Protein AF-A0A379X2M7-F1 (afdb_monomer_lite)

InterPro domains:
  IPR001062 Transcription antitermination protein, NusG [MF_00948] (6-181)
  IPR001062 Transcription antitermination protein, NusG [PR00338] (61-73)
  IPR001062 Transcription antitermination protein, NusG [PR00338] (139-154)
  IPR001062 Transcription antitermination protein, NusG [PR00338] (157-173)
  IPR001062 Transcription antitermination protein, NusG [TIGR00922] (9-180)
  IPR005824 KOW [PF00467] (130-159)
  IPR005824 KOW [SM00739] (127-154)
  IPR006645 NusG-like, N-terminal [PF02357] (7-112)
  IPR006645 NusG-like, N-terminal [SM00738] (6-115)
  IPR008991 Translation protein SH3-like domain superfamily [SSF50104] (125-180)
  IPR014722 Large ribosomal subunit protein uL2, domain 2 [G3DSA:2.30.30.30] (123-180)
  IPR015869 Transcription antitermination protein, NusG, bacteria, conserved site [PS01014] (164-173)
  IPR036735 NusG, N-terminal domain superfamily [G3DSA:3.30.70.940] (1-117)
  IPR036735 NusG, N-terminal domain superfamily [SSF82679] (6-116)
  IPR043425 NusG-like [PTHR30265] (5-180)
  IPR047050 NusG, N-terminal [cd09891] (8-115)

Sequence (233 aa):
MSEAPKKRWYVVQAFSGFEGRVATSLREHIKLHNMEELFGEVMVPTEEVVEIRGGQRRKSERKFFPGYVLVQMVMNDASWHLVRSVPRVMGFIGGTSDRPAPISDKEVDAIMNRLQQVGDKPRPKTLFEPGEMVRVNDGPFADFNGVVEEVDYEKSRLKVSVSIFGRATPVELDFSQVEKSVRLRSKKQRSNRCIGREIDIQFRAFVFMGPYAHKAIFITGSFFEAILPNSRN

Secondary structure (DSSP, 8-state):
-PPPP--EEEEEEE-TT-HHHHHHHHHHHHHHTT-TTTEEEEE--EEEEEEEETTEEEEEEEESSTTEEEEEE---HHHHHHHHHSTTEEEE-SSBTTBPPPBPHHHHHHHHHHHHHHHTTT--S----TT-EEEE-SSTTTT-EEEEEEEETTTTEEEEEEEETTEEEEEEEETTTEEE-----------S--------SSSSSSSS--S----------------------

Organism: Salmonella enterica I (NCBI:txid59201)

Radius of gyration: 32.37 Å; chains: 1; bounding box: 54×90×74 Å

Foldseek 3Di:
DDPQFDWFKWKWFFAFPCQVVLLVQLVVLCVVVVVPSFWDDKDDLKDFDQDQDPNDGDGDIDHPDGGIIMTTGGDDPVSQVSSVVRPRIPHTDDDDRNDHDTDHPVVVVVSVVVSVVCVVDVPPPDDDDQQFKKAFCDDPRHRWIWGWHDADPPVQKTFTQTQDPNHTDTDIDGPVGIDGDDPPPDPPDPPDDPDDDDDDDPPPPPPDDDDDDDDDDDDDDDDDDDDDDDDDD

Structure (mmCIF, N/CA/C/O backbone):
data_AF-A0A379X2M7-F1
#
_entry.id   AF-A0A379X2M7-F1
#
loop_
_atom_site.group_PDB
_atom_site.id
_atom_site.type_symbol
_atom_site.label_atom_id
_atom_site.label_alt_id
_atom_site.label_comp_id
_atom_site.label_asym_id
_atom_site.label_entity_id
_atom_site.label_seq_id
_atom_site.pdbx_PDB_ins_code
_atom_site.Cartn_x
_atom_site.Cartn_y
_atom_site.Cartn_z
_atom_site.occupancy
_atom_site.B_iso_or_equiv
_atom_site.auth_seq_id
_atom_site.auth_comp_id
_atom_site.auth_asym_id
_atom_site.auth_atom_id
_atom_site.pdbx_PDB_model_num
ATOM 1 N N . MET A 1 1 ? 26.322 -19.612 -23.191 1.00 43.31 1 MET A N 1
ATOM 2 C CA . MET A 1 1 ? 25.435 -19.673 -22.011 1.00 43.31 1 MET A CA 1
ATOM 3 C C . MET A 1 1 ? 24.949 -18.260 -21.751 1.00 43.31 1 MET A C 1
ATOM 5 O O . MET A 1 1 ? 25.765 -17.418 -21.412 1.00 43.31 1 MET A O 1
ATOM 9 N N . SER A 1 2 ? 23.684 -17.964 -22.036 1.00 53.34 2 SER A N 1
ATOM 10 C CA . SER A 1 2 ? 23.079 -16.654 -21.774 1.00 53.34 2 SER A CA 1
ATOM 11 C C . SER A 1 2 ? 22.689 -16.571 -20.298 1.00 53.34 2 SER A C 1
ATOM 13 O O . SER A 1 2 ? 21.897 -17.392 -19.837 1.00 53.34 2 SER A O 1
ATOM 15 N N . GLU A 1 3 ? 23.262 -15.623 -19.552 1.00 66.88 3 GLU A N 1
ATOM 16 C CA . GLU A 1 3 ? 22.804 -15.299 -18.196 1.00 66.88 3 GLU A CA 1
ATOM 17 C C . GLU A 1 3 ? 21.313 -14.947 -18.236 1.00 66.88 3 GLU A C 1
ATOM 19 O O . GLU A 1 3 ? 20.892 -14.070 -18.992 1.00 66.88 3 GLU A O 1
ATOM 24 N N . ALA A 1 4 ? 20.507 -15.635 -17.427 1.00 69.81 4 ALA A N 1
ATOM 25 C CA . ALA A 1 4 ? 19.114 -15.258 -17.244 1.00 69.81 4 ALA A CA 1
ATOM 26 C C . ALA A 1 4 ? 19.067 -13.879 -16.556 1.00 69.81 4 ALA A C 1
ATOM 28 O O . ALA A 1 4 ? 19.708 -13.697 -15.513 1.00 69.81 4 ALA A O 1
ATOM 29 N N . PRO A 1 5 ? 18.336 -12.895 -17.103 1.00 77.25 5 PRO A N 1
ATOM 30 C CA . PRO A 1 5 ? 18.335 -11.551 -16.556 1.00 77.25 5 PRO A CA 1
ATOM 31 C C . PRO A 1 5 ? 17.689 -11.543 -15.165 1.00 77.25 5 PRO A C 1
ATOM 33 O O . PRO A 1 5 ? 16.541 -11.952 -14.974 1.00 77.25 5 PRO A O 1
ATOM 36 N N . LYS A 1 6 ? 18.445 -11.080 -14.164 1.00 84.44 6 LYS A N 1
ATOM 37 C CA . LYS A 1 6 ? 18.003 -11.066 -12.767 1.00 84.44 6 LYS A CA 1
ATOM 38 C C . LYS A 1 6 ? 16.933 -9.994 -12.553 1.00 84.44 6 LYS A C 1
ATOM 40 O O . LYS A 1 6 ? 17.246 -8.804 -12.486 1.00 84.44 6 LYS A O 1
ATOM 45 N N . LYS A 1 7 ? 15.684 -10.430 -12.390 1.00 89.56 7 LYS A N 1
ATOM 46 C CA . LYS A 1 7 ? 14.557 -9.573 -12.005 1.00 89.56 7 LYS A CA 1
ATOM 47 C C . LYS A 1 7 ? 14.723 -9.113 -10.556 1.00 89.56 7 LYS A C 1
ATOM 49 O O . LYS A 1 7 ? 15.171 -9.878 -9.702 1.00 89.56 7 LYS A O 1
ATOM 54 N N . ARG A 1 8 ? 14.395 -7.853 -10.284 1.00 89.88 8 ARG A N 1
ATOM 55 C CA . ARG A 1 8 ? 14.410 -7.259 -8.940 1.00 89.88 8 ARG A CA 1
ATOM 56 C C . ARG A 1 8 ? 13.110 -6.508 -8.701 1.00 89.88 8 ARG A C 1
ATOM 58 O O . ARG A 1 8 ? 12.440 -6.116 -9.657 1.00 89.88 8 ARG A O 1
ATOM 65 N N . TRP A 1 9 ? 12.763 -6.305 -7.438 1.00 90.50 9 TRP A N 1
ATOM 66 C CA . TRP A 1 9 ? 11.594 -5.518 -7.076 1.00 90.50 9 TRP A CA 1
ATOM 67 C C . TRP A 1 9 ? 11.902 -4.033 -7.100 1.00 90.50 9 TRP A C 1
ATOM 69 O O . TRP A 1 9 ? 12.941 -3.586 -6.618 1.00 90.50 9 TRP A O 1
ATOM 79 N N . TYR A 1 10 ? 10.963 -3.272 -7.638 1.00 89.25 10 TYR A N 1
ATOM 80 C CA . TYR A 1 10 ? 10.990 -1.824 -7.681 1.00 89.25 10 TYR A CA 1
ATOM 81 C C . TYR A 1 10 ? 9.656 -1.279 -7.199 1.00 89.25 10 TYR A C 1
ATOM 83 O O . TYR A 1 10 ? 8.600 -1.883 -7.398 1.00 89.25 10 TYR A O 1
ATOM 91 N N . VAL A 1 11 ? 9.714 -0.107 -6.578 1.00 88.38 11 VAL A N 1
ATOM 92 C CA . VAL A 1 11 ? 8.527 0.601 -6.113 1.00 88.38 11 VAL A CA 1
ATOM 93 C C . VAL A 1 11 ? 8.223 1.735 -7.071 1.00 88.38 11 VAL A C 1
ATOM 95 O O . VAL A 1 11 ? 9.058 2.603 -7.327 1.00 88.38 11 VAL A O 1
ATOM 98 N N . VAL A 1 12 ? 7.004 1.717 -7.589 1.00 89.75 12 VAL A N 1
ATOM 99 C CA . VAL A 1 12 ? 6.450 2.722 -8.484 1.00 89.75 12 VAL A CA 1
ATOM 100 C C . VAL A 1 12 ? 5.495 3.598 -7.688 1.00 89.75 12 VAL A C 1
ATOM 102 O O . VAL A 1 12 ? 4.574 3.105 -7.036 1.00 89.75 12 VAL A O 1
ATOM 105 N N . GLN A 1 13 ? 5.709 4.906 -7.758 1.00 87.62 13 GLN A N 1
ATOM 106 C CA . GLN A 1 13 ? 4.797 5.894 -7.215 1.00 87.62 13 GLN A CA 1
ATOM 107 C C . GLN A 1 13 ? 3.702 6.202 -8.235 1.00 87.62 13 GLN A C 1
ATOM 109 O O . GLN A 1 13 ? 3.975 6.574 -9.379 1.00 87.62 13 GLN A O 1
ATOM 114 N N . ALA A 1 14 ? 2.455 6.076 -7.805 1.00 90.50 14 ALA A N 1
ATOM 115 C CA . ALA A 1 14 ? 1.260 6.332 -8.591 1.00 90.50 14 ALA A CA 1
ATOM 116 C C . ALA A 1 14 ? 0.336 7.321 -7.871 1.00 90.50 14 ALA A C 1
ATOM 118 O O . ALA A 1 14 ? 0.459 7.566 -6.670 1.00 90.50 14 ALA A O 1
ATOM 119 N N . PHE A 1 15 ? -0.631 7.881 -8.595 1.00 89.50 15 PHE A N 1
ATOM 120 C CA . PHE A 1 15 ? -1.672 8.688 -7.960 1.00 89.50 15 PHE A CA 1
ATOM 121 C C . PHE A 1 15 ? -2.560 7.830 -7.048 1.00 89.50 15 PHE A C 1
ATOM 123 O O . PHE A 1 15 ? -3.082 6.787 -7.457 1.00 89.50 15 PHE A O 1
ATOM 130 N N . SER A 1 16 ? -2.775 8.316 -5.822 1.00 82.44 16 SER A N 1
ATOM 131 C CA . SER A 1 16 ? -3.679 7.695 -4.851 1.00 82.44 16 SER A CA 1
ATOM 132 C C . SER A 1 16 ? -5.075 7.504 -5.448 1.00 82.44 16 SER A C 1
ATOM 134 O O . SER A 1 16 ? -5.614 8.389 -6.113 1.00 82.44 16 SER A O 1
ATOM 136 N N . GLY A 1 17 ? -5.650 6.322 -5.228 1.00 82.00 17 GLY A N 1
ATOM 137 C CA . GLY A 1 17 ? -6.984 5.970 -5.738 1.00 82.00 17 GLY A CA 1
ATOM 138 C C . GLY A 1 17 ? -6.989 5.355 -7.140 1.00 82.00 17 GLY A C 1
ATOM 139 O O . GLY A 1 17 ? -7.989 4.762 -7.527 1.00 82.00 17 GLY A O 1
ATOM 140 N N . PHE A 1 18 ? -5.869 5.409 -7.866 1.00 87.12 18 PHE A N 1
ATOM 141 C CA . PHE A 1 18 ? -5.745 4.817 -9.200 1.00 87.12 18 PHE A CA 1
ATOM 142 C C . PHE A 1 18 ? -4.773 3.634 -9.270 1.00 87.12 18 PHE A C 1
ATOM 144 O O . PHE A 1 18 ? -4.577 3.105 -10.359 1.00 87.12 18 PHE A O 1
ATOM 151 N N . GLU A 1 19 ? -4.194 3.183 -8.152 1.00 86.50 19 GLU A N 1
ATOM 152 C CA . GLU A 1 19 ? -3.190 2.101 -8.128 1.00 86.50 19 GLU A CA 1
ATOM 153 C C . GLU A 1 19 ? -3.656 0.830 -8.856 1.00 86.50 19 GLU A C 1
ATOM 155 O O . GLU A 1 19 ? -2.930 0.307 -9.697 1.00 86.50 19 GLU A O 1
ATOM 160 N N . GLY A 1 20 ? -4.888 0.367 -8.606 1.00 86.38 20 GLY A N 1
ATOM 161 C CA . GLY A 1 20 ? -5.433 -0.821 -9.276 1.00 86.38 20 GLY A CA 1
ATOM 162 C C . GLY A 1 20 ? -5.555 -0.645 -10.794 1.00 86.38 20 GLY A C 1
ATOM 163 O O . GLY A 1 20 ? -5.243 -1.552 -11.571 1.00 86.38 20 GLY A O 1
ATOM 164 N N . ARG A 1 21 ? -5.926 0.563 -11.241 1.00 89.56 21 ARG A N 1
ATOM 165 C CA . ARG A 1 21 ? -5.967 0.898 -12.670 1.00 89.56 21 ARG A CA 1
ATOM 166 C C . ARG A 1 21 ? -4.562 0.986 -13.260 1.00 89.56 21 ARG A C 1
ATOM 168 O O . ARG A 1 21 ? -4.360 0.498 -14.361 1.00 89.56 21 ARG A O 1
ATOM 175 N N . VAL A 1 22 ? -3.602 1.553 -12.531 1.00 91.88 22 VAL A N 1
ATOM 176 C CA . VAL A 1 22 ? -2.191 1.616 -12.942 1.00 91.88 22 VAL A CA 1
ATOM 177 C C . VAL A 1 22 ? -1.607 0.214 -13.090 1.00 91.88 22 VAL A C 1
ATOM 179 O O . VAL A 1 22 ? -0.981 -0.058 -14.105 1.00 91.88 22 VAL A O 1
ATOM 182 N N . ALA A 1 23 ? -1.865 -0.700 -12.152 1.00 90.56 23 ALA A N 1
ATOM 183 C CA . ALA A 1 23 ? -1.412 -2.086 -12.258 1.00 90.56 23 ALA A CA 1
ATOM 184 C C . ALA A 1 23 ? -2.006 -2.802 -13.481 1.00 90.56 23 ALA A C 1
ATOM 186 O O . ALA A 1 23 ? -1.305 -3.540 -14.169 1.00 90.56 23 ALA A O 1
ATOM 187 N N . THR A 1 24 ? -3.283 -2.557 -13.780 1.00 91.81 24 THR A N 1
ATOM 188 C CA . THR A 1 24 ? -3.948 -3.120 -14.965 1.00 91.81 24 THR A CA 1
ATOM 189 C C . THR A 1 24 ? -3.355 -2.550 -16.253 1.00 91.81 24 THR A C 1
ATOM 191 O O . THR A 1 24 ? -2.910 -3.314 -17.105 1.00 91.81 24 THR A O 1
ATOM 194 N N . SER A 1 25 ? -3.249 -1.222 -16.357 1.00 92.75 25 SER A N 1
ATOM 195 C CA . SER A 1 25 ? -2.645 -0.554 -17.514 1.00 92.75 25 SER A CA 1
ATOM 196 C C . SER A 1 25 ? -1.181 -0.946 -17.706 1.00 92.75 25 SER A C 1
ATOM 198 O O . SER A 1 25 ? -0.745 -1.140 -18.833 1.00 92.75 25 SER A O 1
ATOM 200 N N . LEU A 1 26 ? -0.418 -1.135 -16.629 1.00 92.06 26 LEU A N 1
ATOM 201 C CA . LEU A 1 26 ? 0.962 -1.599 -16.728 1.00 92.06 26 LEU A CA 1
ATOM 202 C C . LEU A 1 26 ? 1.030 -2.993 -17.368 1.00 92.06 26 LEU A C 1
ATOM 204 O O . LEU A 1 26 ? 1.816 -3.197 -18.288 1.00 92.06 26 LEU A O 1
ATOM 208 N N . ARG A 1 27 ? 0.166 -3.929 -16.954 1.00 91.44 27 ARG A N 1
AT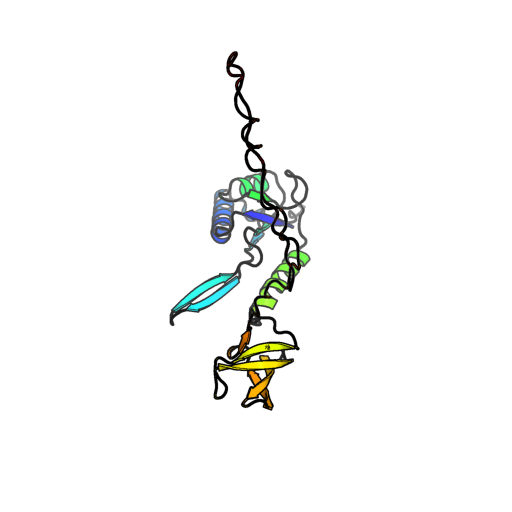OM 209 C CA . ARG A 1 27 ? 0.087 -5.269 -17.567 1.00 91.44 27 ARG A CA 1
ATOM 210 C C . ARG A 1 27 ? -0.320 -5.214 -19.040 1.00 91.44 27 ARG A C 1
ATOM 212 O O . ARG A 1 27 ? 0.222 -5.966 -19.841 1.00 91.44 27 ARG A O 1
ATOM 219 N N . GLU A 1 28 ? -1.249 -4.333 -19.404 1.00 92.56 28 GLU A N 1
ATOM 220 C CA . GLU A 1 28 ? -1.647 -4.120 -20.802 1.00 92.56 28 GLU A CA 1
ATOM 221 C C . GLU A 1 28 ? -0.480 -3.594 -21.645 1.00 92.56 28 GLU A C 1
ATOM 223 O O . GLU A 1 28 ? -0.191 -4.144 -22.704 1.00 92.56 28 GLU A O 1
ATOM 228 N N . HIS A 1 29 ? 0.247 -2.588 -21.157 1.00 90.69 29 HIS A N 1
ATOM 229 C CA . HIS A 1 29 ? 1.417 -2.045 -21.849 1.00 90.69 29 HIS A CA 1
ATOM 230 C C . HIS A 1 29 ? 2.536 -3.087 -22.002 1.00 90.69 29 HIS A C 1
ATOM 232 O O . HIS A 1 29 ? 3.126 -3.196 -23.074 1.00 90.69 29 HIS A O 1
ATOM 238 N N . ILE A 1 30 ? 2.803 -3.901 -20.977 1.00 91.00 30 ILE A N 1
ATOM 239 C CA . ILE A 1 30 ? 3.798 -4.985 -21.058 1.00 91.00 30 ILE A CA 1
ATOM 240 C C . ILE A 1 30 ? 3.446 -5.968 -22.186 1.00 91.00 30 ILE A C 1
ATOM 242 O O . ILE A 1 30 ? 4.327 -6.340 -22.965 1.00 91.00 30 ILE A O 1
ATOM 246 N N . LYS A 1 31 ? 2.160 -6.324 -22.310 1.00 91.00 31 LYS A N 1
ATOM 247 C CA . LYS A 1 31 ? 1.642 -7.189 -23.380 1.00 91.00 31 LYS A CA 1
ATOM 248 C C . LYS A 1 31 ? 1.775 -6.551 -24.757 1.00 91.00 31 LYS A C 1
ATOM 250 O O . LYS A 1 31 ? 2.261 -7.189 -25.679 1.00 91.00 31 LYS A O 1
ATOM 255 N N . LEU A 1 32 ? 1.388 -5.283 -24.896 1.00 91.38 32 LEU A N 1
ATOM 256 C CA . LEU A 1 32 ? 1.451 -4.563 -26.173 1.00 91.38 32 LEU A CA 1
ATOM 257 C C . LEU A 1 32 ? 2.879 -4.452 -26.720 1.00 91.38 32 LEU A C 1
ATOM 259 O O . LEU A 1 32 ? 3.082 -4.506 -27.930 1.00 91.38 32 LEU A O 1
ATOM 263 N N . HIS A 1 33 ? 3.865 -4.309 -25.835 1.00 87.69 33 HIS A N 1
ATOM 264 C CA . HIS A 1 33 ? 5.271 -4.196 -26.210 1.00 87.69 33 HIS A CA 1
ATOM 265 C C . HIS A 1 33 ? 6.008 -5.547 -26.268 1.00 87.69 33 HIS A C 1
ATOM 267 O O . HIS A 1 33 ? 7.210 -5.553 -26.528 1.00 87.69 33 HIS A O 1
ATOM 273 N N . ASN A 1 34 ? 5.320 -6.678 -26.040 1.00 89.75 34 ASN A N 1
ATOM 274 C CA . ASN A 1 34 ? 5.904 -8.025 -25.969 1.00 89.75 34 ASN A CA 1
ATOM 275 C C . ASN A 1 34 ? 7.115 -8.119 -25.014 1.00 89.75 34 ASN A C 1
ATOM 277 O O . ASN A 1 34 ? 8.069 -8.849 -25.270 1.00 89.75 34 ASN A O 1
ATOM 281 N N . MET A 1 35 ? 7.097 -7.368 -23.906 1.00 85.81 35 MET A N 1
ATOM 282 C CA . MET A 1 35 ? 8.202 -7.307 -22.932 1.00 85.81 35 MET A CA 1
ATOM 283 C C . MET A 1 35 ? 7.971 -8.203 -21.707 1.00 85.81 35 MET A C 1
ATOM 285 O O . MET A 1 35 ? 8.546 -7.965 -20.645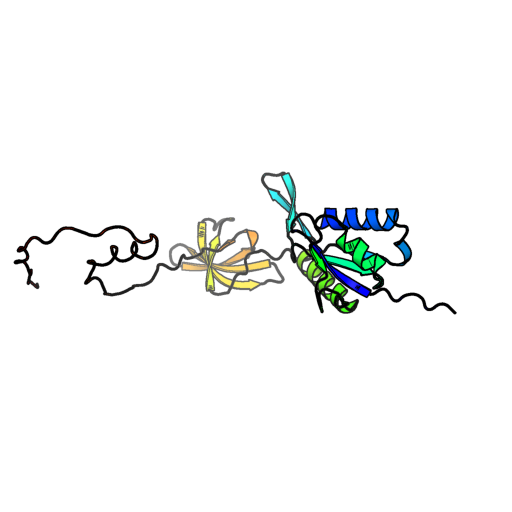 1.00 85.81 35 MET A O 1
ATOM 289 N N . GLU A 1 36 ? 7.139 -9.237 -21.823 1.00 85.12 36 GLU A N 1
ATOM 290 C CA . GLU A 1 36 ? 6.773 -10.119 -20.704 1.00 85.12 36 GLU A CA 1
ATOM 291 C C . GLU A 1 36 ? 7.982 -10.813 -20.061 1.00 85.12 36 GLU A C 1
ATOM 293 O O . GLU A 1 36 ? 7.987 -11.065 -18.861 1.00 85.12 36 GLU A O 1
ATOM 298 N N . GLU A 1 37 ? 9.055 -11.055 -20.814 1.00 87.12 37 GLU A N 1
ATOM 299 C CA . GLU A 1 37 ? 10.275 -11.660 -20.274 1.00 87.12 37 GLU A CA 1
ATOM 300 C C . GLU A 1 37 ? 11.018 -10.733 -19.296 1.00 87.12 37 GLU A C 1
ATOM 302 O O . GLU A 1 37 ? 11.651 -11.208 -18.349 1.00 87.12 37 GLU A O 1
ATOM 307 N N . LEU A 1 38 ? 10.910 -9.412 -19.484 1.00 88.62 38 LEU A N 1
ATOM 308 C CA . LEU A 1 38 ? 11.583 -8.395 -18.668 1.00 88.62 38 LEU A CA 1
ATOM 309 C C . LEU A 1 38 ? 10.810 -8.049 -17.397 1.00 88.62 38 LEU A C 1
ATOM 311 O O . LEU A 1 38 ? 11.407 -7.585 -16.425 1.00 88.62 38 LEU A O 1
ATOM 315 N N . PHE A 1 39 ? 9.501 -8.276 -17.395 1.00 90.62 39 PHE A N 1
ATOM 316 C CA . PHE A 1 39 ? 8.636 -8.036 -16.250 1.00 90.62 39 PHE A CA 1
ATOM 317 C C . PHE A 1 39 ? 8.296 -9.356 -15.554 1.00 90.62 39 PHE A C 1
ATOM 319 O O . PHE A 1 39 ? 8.331 -10.436 -16.133 1.00 90.62 39 PHE A O 1
ATOM 326 N N . GLY A 1 40 ? 8.076 -9.298 -14.253 1.00 87.81 40 GLY A N 1
ATOM 327 C CA . GLY A 1 40 ? 7.579 -10.408 -13.456 1.00 87.81 40 GLY A CA 1
ATOM 328 C C . GLY A 1 40 ? 6.208 -10.045 -12.920 1.00 87.81 40 GLY A C 1
ATOM 329 O O . GLY A 1 40 ? 5.303 -9.662 -13.662 1.00 87.81 40 GLY A O 1
ATOM 330 N N . GLU A 1 41 ? 6.073 -10.130 -11.607 1.00 87.88 41 GLU A N 1
ATOM 331 C CA . GLU A 1 41 ? 4.823 -9.840 -10.926 1.00 87.88 41 GLU A CA 1
ATOM 332 C C . GLU A 1 41 ? 4.614 -8.339 -10.667 1.00 87.88 41 GLU A C 1
ATOM 334 O O . GLU A 1 41 ? 5.541 -7.581 -10.375 1.00 87.88 41 GLU A O 1
ATOM 339 N N . VAL A 1 42 ? 3.352 -7.911 -10.765 1.00 89.50 42 VAL A N 1
ATOM 340 C CA . VAL A 1 42 ? 2.895 -6.558 -10.417 1.00 89.50 42 VAL A CA 1
ATOM 341 C C . VAL A 1 42 ? 1.894 -6.691 -9.281 1.00 89.50 42 VAL A C 1
ATOM 343 O O . VAL A 1 42 ? 0.832 -7.293 -9.471 1.00 89.50 42 VAL A O 1
ATOM 346 N N . MET A 1 43 ? 2.217 -6.110 -8.130 1.00 83.56 43 MET A N 1
ATOM 347 C CA . MET A 1 43 ? 1.438 -6.206 -6.899 1.00 83.56 43 MET A CA 1
ATOM 348 C C . MET A 1 43 ? 1.005 -4.825 -6.403 1.00 83.56 43 MET A C 1
ATOM 350 O O . MET A 1 43 ? 1.749 -3.846 -6.488 1.00 83.56 43 MET A O 1
ATOM 354 N N . VAL A 1 44 ? -0.210 -4.753 -5.856 1.00 84.69 44 VAL A N 1
ATOM 355 C CA . VAL A 1 44 ? -0.774 -3.535 -5.263 1.00 84.69 44 VAL A CA 1
ATOM 356 C C . VAL A 1 44 ? -1.079 -3.807 -3.784 1.00 84.69 44 VAL A C 1
ATOM 358 O O . VAL A 1 44 ? -1.850 -4.723 -3.497 1.00 84.69 44 VAL A O 1
ATOM 361 N N . PRO A 1 45 ? -0.506 -3.040 -2.839 1.00 76.00 45 PRO A N 1
ATOM 362 C CA . PRO A 1 45 ? -0.704 -3.222 -1.404 1.00 76.00 45 PRO A CA 1
ATOM 363 C C . PRO A 1 45 ? -2.016 -2.561 -0.935 1.00 76.00 45 PRO A C 1
ATOM 365 O O . PRO A 1 45 ? -2.011 -1.595 -0.168 1.00 76.00 45 PRO A O 1
ATOM 368 N N . THR A 1 46 ? -3.154 -3.054 -1.426 1.00 70.88 46 THR A N 1
ATOM 369 C CA . THR A 1 46 ? -4.506 -2.594 -1.052 1.00 70.88 46 THR A CA 1
ATOM 370 C C . THR A 1 46 ? -5.220 -3.625 -0.183 1.00 70.88 46 THR A C 1
ATOM 372 O O . THR A 1 46 ? -5.206 -4.809 -0.504 1.00 70.88 46 THR A O 1
ATOM 375 N N . GLU A 1 47 ? -5.880 -3.176 0.888 1.00 66.25 47 GLU A N 1
ATOM 376 C CA . GLU A 1 47 ? -6.742 -4.012 1.733 1.00 66.25 47 GLU A CA 1
ATOM 377 C C . GLU A 1 47 ? -8.218 -3.758 1.385 1.00 66.25 47 GLU A C 1
ATOM 379 O O . GLU A 1 47 ? -8.699 -2.622 1.473 1.00 66.25 47 GLU A O 1
ATOM 384 N N . GLU A 1 48 ? -8.945 -4.810 1.000 1.00 58.31 48 GLU A N 1
ATOM 385 C CA . GLU A 1 48 ? -10.403 -4.777 0.847 1.00 58.31 48 GLU A CA 1
ATOM 386 C C . GLU A 1 48 ? -11.068 -4.981 2.221 1.00 58.31 48 GLU A C 1
ATOM 388 O O . GLU A 1 48 ? -11.121 -6.099 2.727 1.00 58.31 48 GLU A O 1
ATOM 393 N N . VAL A 1 49 ? -11.620 -3.925 2.827 1.00 60.72 49 VAL A N 1
ATOM 394 C CA . VAL A 1 49 ? -12.461 -4.027 4.032 1.00 60.72 49 VAL A CA 1
ATOM 395 C C . VAL A 1 49 ? -13.943 -3.996 3.667 1.00 60.72 49 VAL A C 1
ATOM 397 O O . VAL A 1 49 ? -14.439 -3.091 3.009 1.00 60.72 49 VAL A O 1
ATOM 400 N N . VAL A 1 50 ? -14.717 -4.981 4.113 1.00 58.41 50 VAL A N 1
ATOM 401 C CA . VAL A 1 50 ? -16.173 -4.961 3.912 1.00 58.41 50 VAL A CA 1
ATOM 402 C C . VAL A 1 50 ? -16.806 -4.123 5.023 1.00 58.41 50 VAL A C 1
ATOM 404 O O . VAL A 1 50 ? -16.972 -4.585 6.147 1.00 58.41 50 VAL A O 1
ATOM 407 N N . GLU A 1 51 ? -17.168 -2.878 4.719 1.00 55.91 51 GLU A N 1
ATOM 408 C CA . GLU A 1 51 ? -17.968 -2.048 5.617 1.00 55.91 51 GLU A CA 1
ATOM 409 C C . GLU A 1 51 ? -19.451 -2.396 5.449 1.00 55.91 51 GLU A C 1
ATOM 411 O O . GLU A 1 51 ? -20.034 -2.234 4.376 1.00 55.91 51 GLU A O 1
ATOM 416 N N . ILE A 1 52 ? -20.095 -2.848 6.523 1.00 61.31 52 ILE A N 1
ATOM 417 C CA . ILE A 1 52 ? -21.554 -2.973 6.574 1.00 61.31 52 ILE A CA 1
ATOM 418 C C . ILE A 1 52 ? -22.097 -1.625 7.050 1.00 61.31 52 ILE A C 1
ATOM 420 O O . ILE A 1 52 ? -22.007 -1.296 8.230 1.00 61.31 52 ILE A O 1
ATOM 424 N N . ARG A 1 53 ? -22.651 -0.823 6.136 1.00 57.03 53 ARG A N 1
ATOM 425 C CA . ARG A 1 53 ? -23.381 0.408 6.481 1.00 57.03 53 ARG A CA 1
ATOM 426 C C . ARG A 1 53 ? -24.825 0.274 6.018 1.00 57.03 53 ARG A C 1
ATOM 428 O O . ARG A 1 53 ? -25.075 0.053 4.838 1.00 57.03 53 ARG A O 1
ATOM 435 N N . GLY A 1 54 ? -25.771 0.390 6.951 1.00 61.91 54 GLY A N 1
ATOM 436 C CA . GLY A 1 54 ? -27.208 0.349 6.646 1.00 61.91 54 GLY A CA 1
ATOM 437 C C . GLY A 1 54 ? -27.701 -0.988 6.075 1.00 61.91 54 GLY A C 1
ATOM 438 O O . GLY A 1 54 ? -28.602 -0.997 5.246 1.00 61.91 54 GLY A O 1
ATOM 439 N N . GLY A 1 55 ? -27.077 -2.110 6.451 1.00 70.50 55 GLY A N 1
ATOM 440 C CA . GLY A 1 55 ? -27.440 -3.447 5.958 1.00 70.50 55 GLY A CA 1
ATOM 441 C C . GLY A 1 55 ? -26.878 -3.808 4.576 1.00 70.50 55 GLY A C 1
ATOM 442 O O . GLY A 1 55 ? -26.957 -4.968 4.179 1.00 70.50 55 GLY A O 1
ATOM 443 N N . GLN A 1 56 ? -26.244 -2.870 3.863 1.00 63.22 56 GLN A N 1
ATOM 444 C CA . GLN A 1 56 ? -25.531 -3.157 2.619 1.00 63.22 56 GLN A CA 1
ATOM 445 C C . GLN A 1 56 ? -24.034 -3.349 2.883 1.00 63.22 56 GLN A C 1
ATOM 447 O O . GLN A 1 56 ? -23.374 -2.521 3.517 1.00 63.22 56 GLN A O 1
ATOM 452 N N . ARG A 1 57 ? -23.493 -4.466 2.383 1.00 62.78 57 ARG A N 1
ATOM 453 C CA . ARG A 1 57 ? -22.055 -4.760 2.379 1.00 62.78 57 ARG A CA 1
ATOM 454 C C . ARG A 1 57 ? -21.394 -3.889 1.314 1.00 62.78 57 ARG A C 1
ATOM 456 O O . ARG A 1 57 ? -21.480 -4.196 0.128 1.00 62.78 57 ARG A O 1
ATOM 463 N N . ARG A 1 58 ? -20.741 -2.803 1.721 1.00 62.97 58 ARG A N 1
ATOM 464 C CA . ARG A 1 58 ? -19.923 -1.978 0.833 1.00 62.97 58 ARG A CA 1
ATOM 465 C C . ARG A 1 58 ? -18.467 -2.383 1.009 1.00 62.97 58 ARG A C 1
ATOM 467 O O . ARG A 1 58 ? -17.909 -2.246 2.091 1.00 62.97 58 ARG A O 1
ATOM 474 N N . LYS A 1 59 ? -17.839 -2.866 -0.062 1.00 60.00 59 LYS A N 1
ATOM 475 C CA . LYS A 1 59 ? -16.381 -3.000 -0.107 1.00 60.00 59 LYS A CA 1
ATOM 476 C C . LYS A 1 59 ? -15.783 -1.591 -0.023 1.00 60.00 59 LYS A C 1
ATOM 478 O O . LYS A 1 59 ? -15.984 -0.774 -0.917 1.00 60.00 59 LYS A O 1
ATOM 483 N N . SER A 1 60 ? -15.164 -1.280 1.100 1.00 60.69 60 SER A N 1
ATOM 484 C CA . SER A 1 60 ? -14.392 -0.074 1.368 1.00 60.69 60 SER A CA 1
ATOM 485 C C . SER A 1 60 ? -12.926 -0.495 1.310 1.00 60.69 60 SER A C 1
ATOM 487 O O . SER A 1 60 ? -12.551 -1.497 1.893 1.00 60.69 60 SER A O 1
ATOM 489 N N . GLU A 1 61 ? -12.074 0.190 0.567 1.00 63.50 61 GLU A N 1
ATOM 490 C CA . GLU A 1 61 ? -10.651 -0.164 0.532 1.00 63.50 61 GLU A CA 1
ATOM 491 C C . GLU A 1 61 ? -9.908 0.728 1.525 1.00 63.50 61 GLU A C 1
ATOM 493 O O . GLU A 1 61 ? -9.918 1.956 1.380 1.00 63.50 61 GLU A O 1
ATOM 498 N N . ARG A 1 62 ? -9.258 0.148 2.543 1.00 63.00 62 ARG A N 1
ATOM 499 C CA . ARG A 1 62 ? -8.387 0.918 3.440 1.00 63.00 62 ARG A CA 1
ATOM 500 C C . ARG A 1 62 ? -6.947 0.746 2.983 1.00 63.00 62 ARG A C 1
ATOM 502 O O . ARG A 1 62 ? -6.391 -0.340 2.983 1.00 63.00 62 ARG A O 1
ATOM 509 N N . LYS A 1 63 ? -6.323 1.846 2.577 1.00 66.69 63 LYS A N 1
ATOM 510 C CA . LYS A 1 63 ? -4.972 1.821 2.011 1.00 66.69 63 LYS A CA 1
ATOM 511 C C . LYS A 1 63 ? -3.943 2.028 3.113 1.00 66.69 63 LYS A C 1
ATOM 513 O O . LYS A 1 63 ? -3.960 3.064 3.773 1.00 66.69 63 LYS A O 1
ATOM 518 N N . PHE A 1 64 ? -3.053 1.057 3.297 1.00 61.44 64 PHE A N 1
ATOM 519 C CA . PHE A 1 64 ? -1.901 1.176 4.198 1.00 61.44 64 PHE A CA 1
ATOM 520 C C . PHE A 1 64 ? -0.824 2.108 3.629 1.00 61.44 64 PHE A C 1
ATOM 522 O O . PHE A 1 64 ? -0.202 2.855 4.379 1.00 61.44 64 PHE A O 1
ATOM 529 N N . PHE A 1 65 ? -0.665 2.108 2.301 1.00 68.94 65 PHE A N 1
ATOM 530 C CA . PHE A 1 65 ? 0.276 2.956 1.570 1.00 68.94 65 PHE A CA 1
ATOM 531 C C . PHE A 1 65 ? -0.372 3.464 0.272 1.00 68.94 65 PHE A C 1
ATOM 533 O O . PHE A 1 65 ? -0.222 2.834 -0.776 1.00 68.94 65 PHE A O 1
ATOM 540 N N . PRO A 1 66 ? -1.134 4.573 0.312 1.00 78.75 66 PRO A N 1
ATOM 541 C CA . PRO A 1 66 ? -1.726 5.129 -0.898 1.00 78.75 66 PRO A CA 1
ATOM 542 C C . PRO A 1 66 ? -0.629 5.600 -1.862 1.00 78.75 66 PRO A C 1
ATOM 544 O O . PRO A 1 66 ? 0.307 6.288 -1.462 1.00 78.75 66 PRO A O 1
ATOM 547 N N . GLY A 1 67 ? -0.771 5.260 -3.138 1.00 82.44 67 GLY A N 1
ATOM 548 C CA . GLY A 1 67 ? 0.105 5.697 -4.219 1.00 82.44 67 GLY A CA 1
ATOM 549 C C . GLY A 1 67 ? 1.359 4.853 -4.443 1.00 82.44 67 GLY A C 1
ATOM 550 O O . GLY A 1 67 ? 2.283 5.344 -5.083 1.00 82.44 67 GLY A O 1
ATOM 551 N N . TYR A 1 68 ? 1.413 3.608 -3.962 1.00 87.44 68 TYR A N 1
ATOM 552 C CA . TYR A 1 68 ? 2.550 2.710 -4.190 1.00 87.44 68 TYR A CA 1
ATOM 553 C C . TYR A 1 68 ? 2.127 1.440 -4.931 1.00 87.44 68 TYR A C 1
ATOM 555 O O . TYR A 1 68 ? 1.127 0.814 -4.592 1.00 87.44 68 TYR A O 1
ATOM 563 N N . VAL A 1 69 ? 2.910 1.051 -5.934 1.00 88.75 69 VAL A N 1
ATOM 564 C CA . VAL A 1 69 ? 2.753 -0.194 -6.696 1.00 88.75 69 VAL A CA 1
ATOM 565 C C . VAL A 1 69 ? 4.103 -0.900 -6.723 1.00 88.75 69 VAL A C 1
ATOM 567 O O . VAL A 1 69 ? 5.123 -0.272 -7.006 1.00 88.75 69 VAL A O 1
ATOM 570 N N . LEU A 1 70 ? 4.124 -2.194 -6.419 1.00 89.00 70 LEU A N 1
ATOM 571 C CA . LEU A 1 70 ? 5.338 -3.001 -6.466 1.00 89.00 70 LEU A CA 1
ATOM 572 C C . LEU A 1 70 ? 5.407 -3.720 -7.808 1.00 89.00 70 LEU A C 1
ATOM 574 O O . LEU A 1 70 ? 4.433 -4.328 -8.251 1.00 89.00 70 LEU A O 1
ATOM 578 N N . VAL A 1 71 ? 6.562 -3.638 -8.460 1.00 90.75 71 VAL A N 1
ATOM 579 C CA . VAL A 1 71 ? 6.793 -4.227 -9.779 1.00 90.75 71 VAL A CA 1
ATOM 580 C C . VAL A 1 71 ? 8.105 -4.985 -9.757 1.00 90.75 71 VAL A C 1
ATOM 582 O O . VAL A 1 71 ? 9.156 -4.417 -9.462 1.00 90.75 71 VAL A O 1
ATOM 585 N N . GLN A 1 72 ? 8.054 -6.261 -10.108 1.00 91.12 72 GLN A N 1
ATOM 586 C CA . GLN A 1 72 ? 9.237 -7.063 -10.352 1.00 91.12 72 GLN A CA 1
ATOM 587 C C . GLN A 1 72 ? 9.655 -6.889 -11.813 1.00 91.12 72 GLN A C 1
ATOM 589 O O . GLN A 1 72 ? 8.869 -7.153 -12.721 1.00 91.12 72 GLN A O 1
ATOM 594 N N . MET A 1 73 ? 10.878 -6.430 -12.072 1.00 90.88 73 MET A N 1
ATOM 595 C CA . MET A 1 73 ? 11.369 -6.260 -13.443 1.00 90.88 73 MET A CA 1
ATOM 596 C C . MET A 1 73 ? 12.895 -6.286 -13.539 1.00 90.88 73 MET A C 1
ATOM 598 O O . MET A 1 73 ? 13.611 -6.192 -12.541 1.00 90.88 73 MET A O 1
ATOM 602 N N . VAL A 1 74 ? 13.394 -6.408 -14.764 1.00 90.62 74 VAL A N 1
ATOM 603 C CA . VAL A 1 74 ? 14.798 -6.192 -15.120 1.00 90.62 74 VAL A CA 1
ATOM 604 C C . VAL A 1 74 ? 15.006 -4.708 -15.422 1.00 90.62 74 VAL A C 1
ATOM 606 O O . VAL A 1 74 ? 14.229 -4.103 -16.165 1.00 90.62 74 VAL A O 1
ATOM 609 N N . MET A 1 75 ? 16.059 -4.119 -14.857 1.00 86.19 75 MET A N 1
ATOM 610 C CA . MET A 1 75 ? 16.401 -2.714 -15.076 1.00 86.19 75 MET A CA 1
ATOM 611 C C . MET A 1 75 ? 17.070 -2.524 -16.440 1.00 86.19 75 MET A C 1
ATOM 613 O O . MET A 1 75 ? 18.276 -2.719 -16.564 1.00 86.19 75 MET A O 1
ATOM 617 N N . ASN A 1 76 ? 16.279 -2.109 -17.429 1.00 88.25 76 ASN A N 1
ATOM 618 C CA . ASN A 1 76 ? 16.713 -1.718 -18.768 1.00 88.25 76 ASN A CA 1
ATOM 619 C C . ASN A 1 76 ? 16.122 -0.339 -19.098 1.00 88.25 76 ASN A C 1
ATOM 621 O O . ASN A 1 76 ? 15.074 0.032 -18.567 1.00 88.25 76 ASN A O 1
ATOM 625 N N . ASP A 1 77 ? 16.722 0.395 -20.036 1.00 87.12 77 ASP A N 1
ATOM 626 C CA . ASP A 1 77 ? 16.186 1.702 -20.444 1.00 87.12 77 ASP A CA 1
ATOM 627 C C . ASP A 1 77 ? 14.771 1.575 -21.025 1.00 87.12 77 ASP A C 1
ATOM 629 O O . ASP A 1 77 ? 13.896 2.382 -20.719 1.00 87.12 77 ASP A O 1
ATOM 633 N N . ALA A 1 78 ? 14.507 0.522 -21.804 1.00 88.25 78 ALA A N 1
ATOM 634 C CA . ALA A 1 78 ? 13.189 0.270 -22.383 1.00 88.25 78 ALA A CA 1
ATOM 635 C C . ALA A 1 78 ? 12.117 -0.030 -21.318 1.00 88.25 78 ALA A C 1
ATOM 637 O O . ALA A 1 78 ? 11.037 0.559 -21.359 1.00 88.25 78 ALA A O 1
ATOM 638 N N . SER A 1 79 ? 12.411 -0.898 -20.340 1.00 88.62 79 SER A N 1
ATOM 639 C CA . SER A 1 79 ? 11.465 -1.230 -19.263 1.00 88.62 79 SER A CA 1
ATOM 640 C C . SER A 1 79 ? 11.208 -0.027 -18.353 1.00 88.62 79 SER A C 1
ATOM 642 O O . SER A 1 79 ? 10.070 0.217 -17.950 1.00 88.62 79 SER A O 1
ATOM 644 N N . TRP A 1 80 ? 12.232 0.789 -18.101 1.00 88.06 80 TRP A N 1
ATOM 645 C CA . TRP A 1 80 ? 12.100 2.030 -17.344 1.00 88.06 80 TRP A CA 1
ATOM 646 C C . TRP A 1 80 ? 11.222 3.070 -18.056 1.00 88.06 80 TRP A C 1
ATOM 648 O O . TRP A 1 80 ? 10.318 3.641 -17.436 1.00 88.06 80 TRP A O 1
ATOM 658 N N . HIS A 1 81 ? 11.431 3.283 -19.362 1.00 89.00 81 HIS A N 1
ATOM 659 C CA . HIS A 1 81 ? 10.600 4.190 -20.161 1.00 89.00 81 HIS A CA 1
ATOM 660 C C . HIS A 1 81 ? 9.158 3.688 -20.252 1.00 89.00 81 HIS A C 1
ATOM 662 O O . HIS A 1 81 ? 8.229 4.490 -20.155 1.00 89.00 81 HIS A O 1
ATOM 668 N N . LEU A 1 82 ? 8.958 2.370 -20.366 1.00 90.81 82 LEU A N 1
ATOM 669 C CA . LEU A 1 82 ? 7.631 1.764 -20.400 1.00 90.81 82 LEU A CA 1
ATOM 670 C C . LEU A 1 82 ? 6.831 2.119 -19.143 1.00 90.81 82 LEU A C 1
ATOM 672 O O . LEU A 1 82 ? 5.725 2.640 -19.257 1.00 90.81 82 LEU A O 1
ATOM 676 N N . VAL A 1 83 ? 7.397 1.915 -17.949 1.00 90.00 83 VAL A N 1
ATOM 677 C CA . VAL A 1 83 ? 6.702 2.223 -16.687 1.00 90.00 83 VAL A CA 1
ATOM 678 C C . VAL A 1 83 ? 6.386 3.717 -16.569 1.00 90.00 83 VAL A C 1
ATOM 680 O O . VAL A 1 83 ? 5.295 4.071 -16.127 1.00 90.00 83 VAL A O 1
ATOM 683 N N . ARG A 1 84 ? 7.291 4.602 -17.009 1.00 89.00 84 ARG A N 1
ATOM 684 C CA . ARG A 1 84 ? 7.041 6.056 -17.030 1.00 89.00 84 ARG A CA 1
ATOM 685 C C . ARG A 1 84 ? 6.003 6.490 -18.065 1.00 89.00 84 ARG A C 1
ATOM 687 O O . ARG A 1 84 ? 5.354 7.509 -17.861 1.00 89.00 84 ARG A O 1
ATOM 694 N N . SER A 1 85 ? 5.843 5.741 -19.154 1.00 90.44 85 SER A N 1
ATOM 695 C CA . SER A 1 85 ? 4.836 6.026 -20.183 1.00 90.44 85 SER A CA 1
ATOM 696 C C . SER A 1 85 ? 3.406 5.729 -19.719 1.00 90.44 85 SER A C 1
ATOM 698 O O . SER A 1 85 ? 2.450 6.264 -20.283 1.00 90.44 85 SER A O 1
ATOM 700 N N . VAL A 1 86 ? 3.243 4.901 -18.677 1.00 91.12 86 VAL A N 1
ATOM 701 C CA . VAL A 1 86 ? 1.927 4.539 -18.145 1.00 91.12 86 VAL A CA 1
ATOM 702 C C . VAL A 1 86 ? 1.266 5.764 -17.499 1.00 91.12 86 VAL A C 1
ATOM 704 O O . VAL A 1 86 ? 1.861 6.431 -16.647 1.00 91.12 86 VAL A O 1
ATOM 707 N N . PRO A 1 87 ? 0.000 6.067 -17.838 1.00 91.31 87 PRO A N 1
ATOM 708 C CA . PRO A 1 87 ? -0.692 7.212 -17.270 1.00 91.31 87 PRO A CA 1
ATOM 709 C C . PRO A 1 87 ? -0.878 7.055 -15.759 1.00 91.31 87 PRO A C 1
ATOM 711 O O . PRO A 1 87 ? -1.224 5.978 -15.271 1.00 91.31 87 PRO A O 1
ATOM 714 N N . ARG A 1 88 ? -0.768 8.174 -15.031 1.00 90.69 88 ARG A N 1
ATOM 715 C CA . ARG A 1 88 ? -0.910 8.256 -13.561 1.00 90.69 88 ARG A CA 1
ATOM 716 C C . ARG A 1 88 ? 0.223 7.585 -12.769 1.00 90.69 88 ARG A C 1
ATOM 718 O O . ARG A 1 88 ? 0.078 7.385 -11.561 1.00 90.69 88 ARG A O 1
ATOM 725 N N . VAL A 1 89 ? 1.348 7.301 -13.417 1.00 91.50 89 VAL A N 1
ATOM 726 C CA . VAL A 1 89 ? 2.618 6.994 -12.753 1.00 91.50 89 VAL A CA 1
ATOM 727 C C . VAL A 1 89 ? 3.410 8.292 -12.588 1.00 91.50 89 VAL A C 1
ATOM 729 O O . VAL A 1 89 ? 3.549 9.059 -13.535 1.00 91.50 89 VAL A O 1
ATOM 732 N N . MET A 1 90 ? 3.908 8.564 -11.380 1.00 86.88 90 MET A N 1
ATOM 733 C CA . MET A 1 90 ? 4.819 9.689 -11.123 1.00 86.88 90 MET A CA 1
ATOM 734 C C . MET A 1 90 ? 6.270 9.298 -11.420 1.00 86.88 90 MET A C 1
ATOM 736 O O . MET A 1 90 ? 7.037 10.081 -11.977 1.00 86.88 90 MET A O 1
ATOM 740 N N . GLY A 1 91 ? 6.649 8.070 -11.072 1.00 86.19 91 GLY A N 1
ATOM 741 C CA . GLY A 1 91 ? 7.995 7.562 -11.293 1.00 86.19 91 GLY A CA 1
ATOM 742 C C . GLY A 1 91 ? 8.349 6.453 -10.319 1.00 86.19 91 GLY A C 1
ATOM 743 O O . GLY A 1 91 ? 7.481 5.884 -9.662 1.00 86.19 91 GLY A O 1
ATOM 744 N N . PHE A 1 92 ? 9.636 6.149 -10.232 1.00 88.38 92 PHE A N 1
ATOM 745 C CA . PHE A 1 92 ? 10.151 5.176 -9.282 1.00 88.38 92 PHE A CA 1
ATOM 746 C C . PHE A 1 92 ? 10.593 5.839 -7.982 1.00 88.38 92 PHE A C 1
ATOM 748 O O . PHE A 1 92 ? 11.013 6.995 -7.970 1.00 88.38 92 PHE A O 1
ATOM 755 N N . ILE A 1 93 ? 10.525 5.074 -6.899 1.00 83.94 93 ILE A N 1
ATOM 756 C CA . ILE A 1 93 ? 11.016 5.471 -5.584 1.00 83.94 93 ILE A CA 1
ATOM 757 C C . ILE A 1 93 ? 12.410 4.884 -5.355 1.00 83.94 93 ILE A C 1
ATOM 759 O O . ILE A 1 93 ? 12.646 3.701 -5.594 1.00 83.94 93 ILE A O 1
ATOM 763 N N . GLY A 1 94 ? 13.310 5.717 -4.832 1.00 69.12 94 GLY A N 1
ATOM 764 C CA . GLY A 1 94 ? 14.658 5.334 -4.411 1.00 69.12 94 GLY A CA 1
ATOM 765 C C . GLY A 1 94 ? 15.760 5.802 -5.363 1.00 69.12 94 GLY A C 1
ATOM 766 O O . GLY A 1 94 ? 15.532 5.983 -6.554 1.00 69.12 94 GLY A O 1
ATOM 767 N N . GLY A 1 95 ? 16.969 5.976 -4.821 1.00 69.94 95 GLY A N 1
ATOM 768 C CA . GLY A 1 95 ? 18.165 6.346 -5.583 1.00 69.94 95 GLY A CA 1
ATOM 769 C C . GLY A 1 95 ? 18.105 7.735 -6.231 1.00 69.94 95 GLY A C 1
ATOM 770 O O . GLY A 1 95 ? 17.589 8.691 -5.652 1.00 69.94 95 GLY A O 1
ATOM 771 N N . THR A 1 96 ? 18.679 7.833 -7.430 1.00 67.56 96 THR A N 1
ATOM 772 C CA . THR A 1 96 ? 18.654 9.019 -8.303 1.00 67.56 96 THR A CA 1
ATOM 773 C C . THR A 1 96 ? 17.501 8.879 -9.299 1.00 67.56 96 THR A C 1
ATOM 775 O O . THR A 1 96 ? 17.115 7.759 -9.625 1.00 67.56 96 THR A O 1
ATOM 778 N N . SER A 1 97 ? 16.988 9.989 -9.844 1.00 64.81 97 SER A N 1
ATOM 779 C CA . SER A 1 97 ? 15.913 10.013 -10.856 1.00 64.81 97 SER A CA 1
ATOM 780 C C . SER A 1 97 ? 16.103 9.035 -12.028 1.00 64.81 97 SER A C 1
ATOM 782 O O . SER A 1 97 ? 15.116 8.608 -12.630 1.00 64.81 97 SER A O 1
ATOM 784 N N . ASP A 1 98 ? 17.354 8.671 -12.322 1.00 65.56 98 ASP A N 1
ATOM 785 C CA . ASP A 1 98 ? 17.749 7.810 -13.440 1.00 65.56 98 ASP A CA 1
ATOM 786 C C . ASP A 1 98 ? 17.994 6.347 -13.032 1.00 65.56 98 ASP A C 1
ATOM 788 O O . ASP A 1 98 ? 18.017 5.457 -13.880 1.00 65.56 98 ASP A O 1
ATOM 792 N N . ARG A 1 99 ? 18.179 6.062 -11.735 1.00 71.06 99 ARG A N 1
ATOM 793 C CA . ARG A 1 99 ? 18.466 4.712 -11.225 1.00 71.06 99 ARG A CA 1
ATOM 794 C C . ARG A 1 99 ? 17.690 4.438 -9.937 1.00 71.06 99 ARG A C 1
ATOM 796 O O . ARG A 1 99 ? 18.175 4.789 -8.857 1.00 71.06 99 ARG A O 1
ATOM 803 N N . PRO A 1 100 ? 16.521 3.783 -10.034 1.00 76.31 100 PRO A N 1
ATOM 804 C CA . PRO A 1 100 ? 15.754 3.404 -8.869 1.00 76.31 100 PRO A CA 1
ATOM 805 C C . PRO A 1 100 ? 16.482 2.341 -8.052 1.00 76.31 100 PRO A C 1
ATOM 807 O O . PRO A 1 100 ? 17.160 1.459 -8.590 1.00 76.31 100 PRO A O 1
ATOM 810 N N . ALA A 1 101 ? 16.332 2.431 -6.735 1.00 78.12 101 ALA A N 1
ATOM 811 C CA . ALA A 1 101 ? 16.911 1.461 -5.823 1.00 78.12 101 ALA A CA 1
ATOM 812 C C . ALA A 1 101 ? 16.091 0.158 -5.871 1.00 78.12 101 ALA A C 1
ATOM 814 O O . ALA A 1 101 ? 14.877 0.204 -5.659 1.00 78.12 101 ALA A O 1
ATOM 815 N N . PRO A 1 102 ? 16.716 -0.998 -6.157 1.00 85.44 102 PRO A N 1
ATOM 816 C CA . PRO A 1 102 ? 16.024 -2.273 -6.080 1.00 85.44 102 PRO A CA 1
ATOM 817 C C . PRO A 1 102 ? 15.763 -2.644 -4.619 1.00 85.44 102 PRO A C 1
ATOM 819 O O . PRO A 1 102 ? 16.630 -2.464 -3.763 1.00 85.44 102 PRO A O 1
ATOM 822 N N . ILE A 1 103 ? 14.595 -3.218 -4.368 1.00 84.25 103 ILE A N 1
ATOM 823 C CA . ILE A 1 103 ? 14.190 -3.776 -3.079 1.00 84.25 103 ILE A CA 1
ATOM 824 C C . ILE A 1 103 ? 14.453 -5.284 -3.087 1.00 84.25 103 ILE A C 1
ATOM 826 O O . ILE A 1 103 ? 14.339 -5.947 -4.124 1.00 84.25 103 ILE A O 1
ATOM 830 N N . SER A 1 104 ? 14.856 -5.825 -1.937 1.00 85.12 104 SER A N 1
ATOM 831 C CA . SER A 1 104 ? 15.043 -7.266 -1.767 1.00 85.12 104 SER A CA 1
ATOM 832 C C . SER A 1 104 ? 13.698 -7.993 -1.642 1.00 85.12 104 SER A C 1
ATOM 834 O O . SER A 1 104 ? 12.750 -7.451 -1.077 1.00 85.12 104 SER A O 1
ATOM 836 N N . ASP A 1 105 ? 13.605 -9.240 -2.117 1.00 83.19 105 ASP A N 1
ATOM 837 C CA . ASP A 1 105 ? 12.368 -10.037 -1.996 1.00 83.19 105 ASP A CA 1
ATOM 838 C C . ASP A 1 105 ? 11.900 -10.127 -0.529 1.00 83.19 105 ASP A C 1
ATOM 840 O O . ASP A 1 105 ? 10.723 -9.966 -0.229 1.00 83.19 105 ASP A O 1
ATOM 844 N N . LYS A 1 106 ? 12.851 -10.226 0.413 1.00 84.38 106 LYS A N 1
ATOM 845 C CA . LYS A 1 106 ? 12.585 -10.254 1.860 1.00 84.38 106 LYS A CA 1
ATOM 846 C C . LYS A 1 106 ? 11.870 -9.006 2.380 1.00 84.38 106 LYS A C 1
ATOM 848 O O . LYS A 1 106 ? 11.060 -9.106 3.296 1.00 84.38 106 LYS A O 1
ATOM 853 N N . GLU A 1 107 ? 12.195 -7.828 1.853 1.00 81.75 107 GLU A N 1
ATOM 854 C CA . GLU A 1 107 ? 11.542 -6.576 2.250 1.00 81.75 107 GLU A CA 1
ATOM 855 C C . GLU A 1 107 ? 10.118 -6.498 1.700 1.00 81.75 107 GLU A C 1
ATOM 857 O O . GLU A 1 107 ? 9.212 -6.061 2.410 1.00 81.75 107 GLU A O 1
ATOM 862 N N . VAL A 1 108 ? 9.907 -6.970 0.469 1.00 81.31 108 VAL A N 1
ATOM 863 C CA . VAL A 1 108 ? 8.573 -7.081 -0.133 1.00 81.31 108 VAL A CA 1
ATOM 864 C C . VAL A 1 108 ? 7.703 -8.041 0.672 1.00 81.31 108 VAL A C 1
ATOM 866 O O . VAL A 1 108 ? 6.595 -7.673 1.067 1.00 81.31 108 VAL A O 1
ATOM 869 N N . ASP A 1 109 ? 8.236 -9.214 1.010 1.00 82.69 109 ASP A N 1
ATOM 870 C CA . ASP A 1 109 ? 7.555 -10.201 1.846 1.00 82.69 109 ASP A CA 1
ATOM 871 C C . ASP A 1 109 ? 7.259 -9.645 3.243 1.00 82.69 109 ASP A C 1
ATOM 873 O O . ASP A 1 109 ? 6.175 -9.853 3.783 1.00 82.69 109 ASP A O 1
ATOM 877 N N . ALA A 1 110 ? 8.180 -8.881 3.839 1.00 81.88 110 ALA A N 1
ATOM 878 C CA . ALA A 1 110 ? 7.952 -8.228 5.127 1.00 81.88 110 ALA A CA 1
ATOM 879 C C . ALA A 1 110 ? 6.822 -7.184 5.064 1.00 81.88 110 ALA A C 1
ATOM 881 O O . ALA A 1 110 ? 6.003 -7.108 5.985 1.00 81.88 110 ALA A O 1
ATOM 882 N N . ILE A 1 111 ? 6.745 -6.398 3.983 1.00 78.75 111 ILE A N 1
ATOM 883 C CA . ILE A 1 111 ? 5.645 -5.452 3.751 1.00 78.75 111 ILE A CA 1
ATOM 884 C C . ILE A 1 111 ? 4.329 -6.216 3.582 1.00 78.75 111 ILE A C 1
ATOM 886 O O . ILE A 1 111 ? 3.326 -5.835 4.186 1.00 78.75 111 ILE A O 1
ATOM 890 N N . MET A 1 112 ? 4.335 -7.316 2.829 1.00 75.69 112 MET A N 1
ATOM 891 C CA . MET A 1 112 ? 3.139 -8.118 2.577 1.00 75.69 112 MET A CA 1
ATOM 892 C C . MET A 1 112 ? 2.629 -8.816 3.840 1.00 75.69 112 MET A C 1
ATOM 894 O O . MET A 1 112 ? 1.447 -8.721 4.170 1.00 7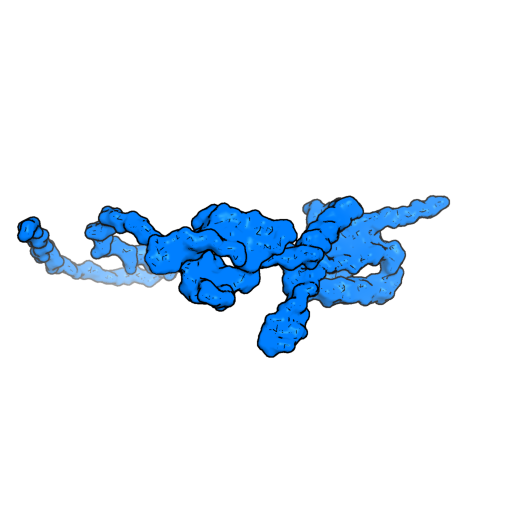5.69 112 MET A O 1
ATOM 898 N N . ASN A 1 113 ? 3.531 -9.422 4.611 1.00 78.19 113 ASN A N 1
ATOM 899 C CA . ASN A 1 113 ? 3.219 -10.021 5.905 1.00 78.19 113 ASN A CA 1
ATOM 900 C C . ASN A 1 113 ? 2.632 -8.983 6.864 1.00 78.19 113 ASN A C 1
ATOM 902 O O . ASN A 1 113 ? 1.699 -9.282 7.602 1.00 78.19 113 ASN A O 1
ATOM 906 N N . ARG A 1 114 ? 3.120 -7.737 6.831 1.00 71.38 114 ARG A N 1
ATOM 907 C CA . ARG A 1 114 ? 2.558 -6.654 7.644 1.00 71.38 114 ARG A CA 1
ATOM 908 C C . ARG A 1 114 ? 1.142 -6.266 7.213 1.00 71.38 114 ARG A C 1
ATOM 910 O O . ARG A 1 114 ? 0.351 -5.909 8.078 1.00 71.38 114 ARG A O 1
ATOM 917 N N . LEU A 1 115 ? 0.815 -6.339 5.922 1.00 67.44 115 LEU A N 1
ATOM 918 C CA . LEU A 1 115 ? -0.549 -6.110 5.425 1.00 67.44 115 LEU A CA 1
ATOM 919 C C . LEU A 1 115 ? -1.489 -7.242 5.864 1.00 67.44 115 LEU A C 1
ATOM 921 O O . LEU A 1 115 ? -2.555 -6.978 6.412 1.00 67.44 115 LEU A O 1
ATOM 925 N N . GLN A 1 116 ? -1.064 -8.496 5.704 1.00 65.69 116 GLN A N 1
ATOM 926 C CA . GLN A 1 116 ? -1.860 -9.673 6.068 1.00 65.69 116 GLN A CA 1
ATOM 927 C C . GLN A 1 116 ? -2.072 -9.797 7.585 1.00 65.69 116 GLN A C 1
ATOM 929 O O . GLN A 1 116 ? -3.190 -10.026 8.037 1.00 65.69 116 GLN A O 1
ATOM 934 N N . GLN A 1 117 ? -1.039 -9.534 8.393 1.00 61.47 117 GLN A N 1
ATOM 935 C CA . GLN A 1 117 ? -1.139 -9.568 9.858 1.00 61.47 117 GLN A CA 1
ATOM 936 C C . GLN A 1 117 ? -2.067 -8.498 10.445 1.00 61.47 117 GLN A C 1
ATOM 938 O O . GLN A 1 117 ? -2.481 -8.622 11.601 1.00 61.47 117 GLN A O 1
ATOM 943 N N . VAL A 1 118 ? -2.370 -7.427 9.703 1.00 53.22 118 VAL A N 1
ATOM 944 C CA . VAL A 1 118 ? -3.398 -6.466 10.127 1.00 53.22 118 VAL A CA 1
ATOM 945 C C . VAL A 1 118 ? -4.793 -6.873 9.635 1.00 53.22 118 VAL A C 1
ATOM 947 O O . VAL A 1 118 ? -5.766 -6.550 10.310 1.00 53.22 118 VAL A O 1
ATOM 950 N N . GLY A 1 119 ? -4.891 -7.639 8.545 1.00 50.19 119 GLY A N 1
ATOM 951 C CA . GLY A 1 119 ? -6.155 -8.171 8.029 1.00 50.19 119 GLY A CA 1
ATOM 952 C C . GLY A 1 119 ? -6.744 -9.325 8.854 1.00 50.19 119 GLY A C 1
ATOM 953 O O . GLY A 1 119 ? -7.958 -9.382 9.035 1.00 50.19 119 GLY A O 1
ATOM 954 N N . ASP A 1 120 ? -5.910 -10.211 9.415 1.00 48.75 120 ASP A N 1
ATOM 955 C CA . ASP A 1 120 ? -6.393 -11.432 10.097 1.00 48.75 120 ASP A CA 1
ATOM 956 C C . ASP A 1 120 ? -6.962 -11.208 11.503 1.00 48.75 120 ASP A C 1
ATOM 958 O O . ASP A 1 120 ? -7.675 -12.055 12.045 1.00 48.75 120 ASP A O 1
ATOM 962 N N . LYS A 1 121 ? -6.680 -10.059 12.116 1.00 46.41 121 LYS A N 1
ATOM 963 C CA . LYS A 1 121 ? -7.335 -9.656 13.360 1.00 46.41 121 LYS A CA 1
ATOM 964 C C . LYS A 1 121 ? -7.941 -8.287 13.121 1.00 46.41 121 LYS A C 1
ATOM 966 O O . LYS A 1 121 ? -7.159 -7.343 13.000 1.00 46.41 121 LYS A O 1
ATOM 971 N N . PRO A 1 122 ? -9.281 -8.144 13.074 1.00 48.62 122 PRO A N 1
ATOM 972 C CA . PRO A 1 122 ? -9.911 -6.836 13.013 1.00 48.62 122 PRO A CA 1
ATOM 973 C C . PRO A 1 122 ? -9.463 -6.068 14.251 1.00 48.62 122 PRO A C 1
ATOM 975 O O . PRO A 1 122 ? -10.015 -6.242 15.331 1.00 48.62 122 PRO A O 1
ATOM 978 N N . ARG A 1 123 ? -8.401 -5.264 14.132 1.00 50.22 123 ARG A N 1
ATOM 979 C CA . ARG A 1 123 ? -7.974 -4.404 15.226 1.00 50.22 123 ARG A CA 1
ATOM 980 C C . ARG A 1 123 ? -9.089 -3.379 15.366 1.00 50.22 123 ARG A C 1
ATOM 982 O O . ARG A 1 123 ? -9.275 -2.595 14.425 1.00 50.22 123 ARG A O 1
ATOM 989 N N . PRO A 1 124 ? -9.855 -3.371 16.473 1.00 53.12 124 PRO A N 1
ATOM 990 C CA . PRO A 1 124 ? -10.780 -2.279 16.700 1.00 53.12 124 PRO A CA 1
ATOM 991 C C . PRO A 1 124 ? -9.969 -0.983 16.594 1.00 53.12 124 PRO A C 1
ATOM 993 O O . PRO A 1 124 ? -8.893 -0.855 17.178 1.00 53.12 124 PRO A O 1
ATOM 996 N N . LYS A 1 125 ? -10.432 -0.040 15.759 1.00 53.97 125 LYS A N 1
ATOM 997 C CA . LYS A 1 125 ? -9.734 1.235 15.479 1.00 53.97 125 LYS A CA 1
ATOM 998 C C . LYS A 1 125 ? -9.439 2.037 16.756 1.00 53.97 125 LYS A C 1
ATOM 1000 O O . LYS A 1 125 ? -8.635 2.965 16.722 1.00 53.97 125 LYS A O 1
ATOM 1005 N N . THR A 1 126 ? -10.095 1.692 17.855 1.00 58.88 126 THR A N 1
ATOM 1006 C CA . THR A 1 126 ? -9.954 2.262 19.187 1.00 58.88 126 THR A CA 1
ATOM 1007 C C . THR A 1 126 ? -9.002 1.416 20.028 1.00 58.88 126 THR A C 1
ATOM 1009 O O . THR A 1 126 ? -9.386 0.372 20.552 1.00 58.88 126 THR A O 1
ATOM 1012 N N . LEU A 1 127 ? -7.758 1.882 20.172 1.00 65.88 127 LEU A N 1
ATOM 1013 C CA . LEU A 1 127 ? -6.895 1.442 21.267 1.00 65.88 127 LEU A CA 1
ATOM 1014 C C . LEU A 1 127 ? -7.467 2.019 22.569 1.00 65.88 127 LEU A C 1
ATOM 1016 O O . LEU A 1 127 ? -7.697 3.231 22.653 1.00 65.88 127 LEU A O 1
ATOM 1020 N N . PHE A 1 128 ? -7.710 1.146 23.543 1.00 71.50 128 PHE A N 1
ATOM 1021 C CA . PHE A 1 128 ? -8.139 1.518 24.886 1.00 71.50 128 PHE A CA 1
ATOM 1022 C C . PHE A 1 128 ? -6.954 1.385 25.835 1.00 71.50 128 PHE A C 1
ATOM 1024 O O . PHE A 1 128 ? -6.264 0.365 25.841 1.00 71.50 128 PHE A O 1
ATOM 1031 N N . GLU A 1 129 ? -6.720 2.415 26.637 1.00 76.88 129 GLU A N 1
ATOM 1032 C CA . GLU A 1 129 ? -5.703 2.379 27.686 1.00 76.88 129 GLU A CA 1
ATOM 1033 C C . GLU A 1 129 ? -6.371 2.193 29.061 1.00 76.88 129 GLU A C 1
ATOM 1035 O O . GLU A 1 129 ? -7.451 2.750 29.301 1.00 76.88 129 GLU A O 1
ATOM 1040 N N . PRO A 1 130 ? -5.754 1.430 29.983 1.00 84.38 130 PRO A N 1
ATOM 1041 C CA . PRO A 1 130 ? -6.160 1.421 31.384 1.00 84.38 130 PRO A CA 1
ATOM 1042 C C . PRO A 1 130 ? -6.223 2.849 31.945 1.00 84.38 130 PRO A C 1
ATOM 1044 O O . PRO A 1 130 ? -5.292 3.636 31.782 1.00 84.38 130 PRO A O 1
ATOM 1047 N N . GLY A 1 131 ? -7.324 3.195 32.606 1.00 83.62 131 GLY A N 1
ATOM 1048 C CA . GLY A 1 131 ? -7.587 4.520 33.171 1.00 83.62 131 GLY A CA 1
ATOM 1049 C C . GLY A 1 131 ? -8.393 5.461 32.271 1.00 83.62 131 GLY A C 1
ATOM 1050 O O . GLY A 1 131 ? -8.719 6.575 32.691 1.00 83.62 131 GLY A O 1
ATOM 1051 N N . GLU A 1 132 ? -8.752 5.049 31.054 1.00 84.38 132 GLU A N 1
ATOM 1052 C CA . GLU A 1 132 ? -9.601 5.858 30.178 1.00 84.38 132 GLU A CA 1
ATOM 1053 C C . GLU A 1 132 ? -11.081 5.795 30.569 1.00 84.38 132 GLU A C 1
ATOM 1055 O O . GLU A 1 132 ? -11.581 4.777 31.051 1.00 84.38 132 GLU A O 1
ATOM 1060 N N . MET A 1 133 ? -11.800 6.899 30.335 1.00 85.88 133 MET A N 1
ATOM 1061 C CA . MET A 1 133 ? -13.248 6.944 30.533 1.00 85.88 133 MET A CA 1
ATOM 1062 C C . MET A 1 133 ? -13.977 6.486 29.273 1.00 85.88 133 MET A C 1
ATOM 1064 O O . MET A 1 133 ? -13.849 7.093 28.202 1.00 85.88 133 MET A O 1
ATOM 1068 N N . VAL A 1 134 ? -14.802 5.461 29.425 1.00 88.31 134 VAL A N 1
ATOM 1069 C CA . VAL A 1 134 ? -15.614 4.874 28.360 1.00 88.31 134 VAL A CA 1
ATOM 1070 C C . VAL A 1 134 ? -17.094 4.998 28.696 1.00 88.31 134 VAL A C 1
ATOM 1072 O O . VAL A 1 134 ? -17.481 5.000 29.866 1.00 88.31 134 VAL A O 1
ATOM 1075 N N . ARG A 1 135 ? -17.920 5.121 27.662 1.00 88.19 135 ARG A N 1
ATOM 1076 C CA . ARG A 1 135 ? -19.377 5.063 27.750 1.00 88.19 135 ARG A CA 1
ATOM 1077 C C . ARG A 1 135 ? -19.837 3.714 27.223 1.00 88.19 135 ARG A C 1
ATOM 1079 O O . ARG A 1 135 ? -19.369 3.274 26.178 1.00 88.19 135 ARG A O 1
ATOM 1086 N N . VAL A 1 136 ? -20.740 3.067 27.942 1.00 88.62 136 VAL A N 1
ATOM 1087 C CA . VAL A 1 136 ? -21.356 1.813 27.506 1.00 88.62 136 VAL A CA 1
ATOM 1088 C C . VAL A 1 136 ? -22.563 2.151 26.630 1.00 88.62 136 VAL A C 1
ATOM 1090 O O . VAL A 1 136 ? -23.428 2.912 27.055 1.00 88.62 136 VAL A O 1
ATOM 1093 N N . ASN A 1 137 ? -22.622 1.617 25.412 1.00 84.50 137 ASN A N 1
ATOM 1094 C CA . ASN A 1 137 ? -23.724 1.858 24.471 1.00 84.50 137 ASN A CA 1
ATOM 1095 C C . ASN A 1 137 ? -24.716 0.686 24.405 1.00 84.50 137 ASN A C 1
ATOM 1097 O O . ASN A 1 137 ? -25.820 0.864 23.899 1.00 84.50 137 ASN A O 1
ATOM 1101 N N . ASP A 1 138 ? -24.337 -0.496 24.895 1.00 77.00 138 ASP A N 1
ATOM 1102 C CA . ASP A 1 138 ? -25.129 -1.722 24.766 1.00 77.00 138 ASP A CA 1
ATOM 1103 C C . ASP A 1 138 ? -25.152 -2.541 26.070 1.00 77.00 138 ASP A C 1
ATOM 1105 O O . ASP A 1 138 ? -24.223 -2.490 26.877 1.00 77.00 138 ASP A O 1
ATOM 1109 N N . GLY A 1 139 ? -26.230 -3.300 26.275 1.00 79.62 139 GLY A N 1
ATOM 1110 C CA . GLY A 1 139 ? -26.471 -4.117 27.465 1.00 79.62 139 GLY A CA 1
ATOM 1111 C C . GLY A 1 139 ? -27.262 -3.419 28.587 1.00 79.62 139 GLY A C 1
ATOM 1112 O O . GLY A 1 139 ? -27.665 -2.262 28.467 1.00 79.62 139 GLY A O 1
ATOM 1113 N N . PRO A 1 140 ? -27.493 -4.107 29.723 1.00 83.12 140 PRO A N 1
ATOM 1114 C CA . PRO A 1 140 ? -28.282 -3.583 30.849 1.00 83.12 140 PRO A CA 1
ATOM 1115 C C . PRO A 1 140 ? -27.629 -2.382 31.556 1.00 83.12 140 PRO A C 1
ATOM 1117 O O . PRO A 1 140 ? -28.242 -1.766 32.424 1.00 83.12 140 PRO A O 1
ATOM 1120 N N . PHE A 1 141 ? -26.390 -2.058 31.182 1.00 81.56 141 PHE A N 1
ATOM 1121 C CA . PHE A 1 141 ? -25.606 -0.932 31.680 1.00 81.56 141 PHE A CA 1
ATOM 1122 C C . PHE A 1 141 ? -25.369 0.136 30.600 1.00 81.56 141 PHE A C 1
ATOM 1124 O O . PHE A 1 141 ? -24.440 0.934 30.732 1.00 81.56 141 PHE A O 1
ATOM 1131 N N . ALA A 1 142 ? -26.180 0.153 29.537 1.00 81.88 142 ALA A N 1
ATOM 1132 C CA . ALA A 1 142 ? -26.150 1.208 28.532 1.00 81.88 142 ALA A CA 1
ATOM 1133 C C . ALA A 1 142 ? -26.313 2.601 29.175 1.00 81.88 142 ALA A C 1
ATOM 1135 O O . ALA A 1 142 ? -26.968 2.759 30.205 1.00 81.88 142 ALA A O 1
ATOM 1136 N N . ASP A 1 143 ? -25.675 3.604 28.573 1.00 84.88 143 ASP A N 1
ATOM 1137 C CA . ASP A 1 143 ? -25.612 5.009 28.997 1.00 84.88 143 ASP A CA 1
ATOM 1138 C C . ASP A 1 143 ? -24.823 5.323 30.276 1.00 84.88 143 ASP A C 1
ATOM 1140 O O . ASP A 1 143 ? -24.632 6.500 30.604 1.00 84.88 143 ASP A O 1
ATOM 1144 N N . PHE A 1 144 ? -24.275 4.322 30.963 1.00 87.56 144 PHE A N 1
ATOM 1145 C CA . PHE A 1 144 ? -23.364 4.577 32.072 1.00 87.56 144 PHE A CA 1
ATOM 1146 C C . PHE A 1 144 ? -21.933 4.844 31.595 1.00 87.56 144 PHE A C 1
ATOM 1148 O O . PHE A 1 144 ? -21.450 4.305 30.595 1.00 87.56 144 PHE A O 1
ATOM 1155 N N . ASN A 1 145 ? -21.235 5.688 32.357 1.00 87.56 145 ASN A N 1
ATOM 1156 C CA . ASN A 1 145 ? -19.811 5.938 32.175 1.00 87.56 145 ASN A CA 1
ATOM 1157 C C . ASN A 1 145 ? -19.012 5.073 33.153 1.00 87.56 145 ASN A C 1
ATOM 1159 O O . ASN A 1 145 ? -19.388 4.917 34.321 1.00 87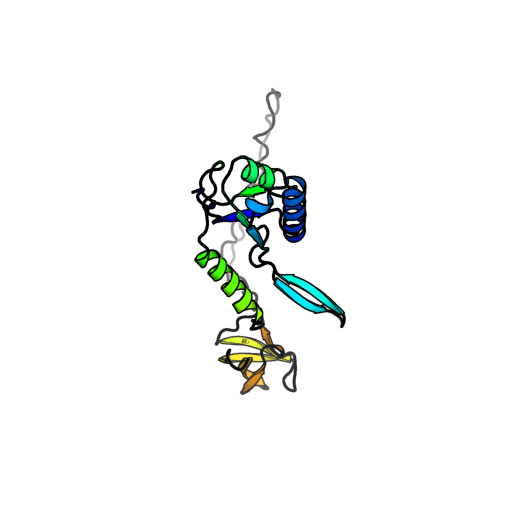.56 145 ASN A O 1
ATOM 1163 N N . GLY A 1 146 ? -17.886 4.551 32.684 1.00 89.12 146 GLY A N 1
ATOM 1164 C CA . GLY A 1 146 ? -16.974 3.748 33.482 1.00 89.12 146 GLY A CA 1
ATOM 1165 C C . GLY A 1 146 ? -15.516 4.053 33.177 1.00 89.12 146 GLY A C 1
ATOM 1166 O O . GLY A 1 146 ? -15.191 4.702 32.181 1.00 89.12 146 GLY A O 1
ATOM 1167 N N . VAL A 1 147 ? -14.642 3.596 34.066 1.00 89.69 147 VAL A N 1
ATOM 1168 C CA . VAL A 1 147 ? -13.188 3.682 33.902 1.00 89.69 147 VAL A CA 1
ATOM 1169 C C . VAL A 1 147 ? -12.663 2.297 33.555 1.00 89.69 147 VAL A C 1
ATOM 1171 O O . VAL A 1 147 ? -13.013 1.323 34.219 1.00 89.69 147 VAL A O 1
ATOM 1174 N N . VAL A 1 148 ? -11.842 2.201 32.513 1.00 90.56 148 VAL A N 1
ATOM 1175 C CA . VAL A 1 148 ? -11.186 0.944 32.129 1.00 90.56 148 VAL A CA 1
ATOM 1176 C C . VAL A 1 148 ? -10.131 0.596 33.179 1.00 90.56 148 VAL A C 1
ATOM 1178 O O . VAL A 1 148 ? -9.239 1.399 33.432 1.00 90.56 148 VAL A O 1
ATOM 1181 N N . GLU A 1 149 ? -10.211 -0.583 33.788 1.00 88.31 149 GLU A N 1
ATOM 1182 C CA . GLU A 1 149 ? -9.170 -1.086 34.694 1.00 88.31 149 GLU A CA 1
ATOM 1183 C C . GLU A 1 149 ? -8.141 -1.918 33.938 1.00 88.31 149 GLU A C 1
ATOM 1185 O O . GLU A 1 149 ? -6.940 -1.700 34.072 1.00 88.31 149 GLU A O 1
ATOM 1190 N N . GLU A 1 150 ? -8.619 -2.855 33.122 1.00 85.00 150 GLU A N 1
ATOM 1191 C CA . GLU A 1 150 ? -7.781 -3.831 32.437 1.00 85.00 150 GLU A CA 1
ATOM 1192 C C . GLU A 1 150 ? -8.333 -4.135 31.045 1.00 85.00 150 GLU A C 1
ATOM 1194 O O . GLU A 1 150 ? -9.545 -4.096 30.803 1.00 85.00 150 GLU A O 1
ATOM 1199 N N . VAL A 1 151 ? -7.418 -4.425 30.121 1.00 85.06 151 VAL A N 1
ATOM 1200 C CA . VAL A 1 151 ? -7.713 -4.660 28.711 1.00 85.06 151 VAL A CA 1
ATOM 1201 C C . VAL A 1 151 ? -7.118 -5.999 28.288 1.00 85.06 151 VAL A C 1
ATOM 1203 O O . VAL A 1 151 ? -5.897 -6.133 28.217 1.00 85.06 151 VAL A O 1
ATOM 1206 N N . ASP A 1 152 ? -7.975 -6.970 27.968 1.00 84.19 152 ASP A N 1
ATOM 1207 C CA . ASP A 1 152 ? -7.575 -8.257 27.396 1.00 84.19 152 ASP A CA 1
ATOM 1208 C C . ASP A 1 152 ? -7.775 -8.223 25.873 1.00 84.19 152 ASP A C 1
ATOM 1210 O O . ASP A 1 152 ? -8.877 -8.385 25.334 1.00 84.19 152 ASP A O 1
ATOM 1214 N N . TYR A 1 153 ? -6.670 -8.000 25.163 1.00 78.94 153 TYR A N 1
ATOM 1215 C CA . TYR A 1 153 ? -6.639 -7.972 23.703 1.00 78.94 153 TYR A CA 1
ATOM 1216 C C . TYR A 1 153 ? -6.729 -9.362 23.061 1.00 78.94 153 TYR A C 1
ATOM 1218 O O . TYR A 1 153 ? -7.065 -9.454 21.880 1.00 78.94 153 TYR A O 1
ATOM 1226 N N . GLU A 1 154 ? -6.428 -10.439 23.792 1.00 76.12 154 GLU A N 1
ATOM 1227 C CA . GLU A 1 154 ? -6.494 -11.801 23.253 1.00 76.12 154 GLU A CA 1
ATOM 1228 C C . GLU A 1 154 ? -7.941 -12.273 23.153 1.00 76.12 154 GLU A C 1
ATOM 1230 O O . GLU A 1 154 ? -8.341 -12.848 22.140 1.00 76.12 154 GLU A O 1
ATOM 1235 N N . LYS A 1 155 ? -8.740 -11.973 24.181 1.00 78.44 155 LYS A N 1
ATOM 1236 C CA . LYS A 1 155 ? -10.157 -12.358 24.257 1.00 78.44 155 LYS A CA 1
ATOM 1237 C C . LYS A 1 155 ? -11.120 -11.278 23.791 1.00 78.44 155 LYS A C 1
ATOM 1239 O O . LYS A 1 155 ? -12.321 -11.519 23.761 1.00 78.44 155 LYS A O 1
ATOM 1244 N N . SER A 1 156 ? -10.607 -10.113 23.404 1.00 80.50 156 SER A N 1
ATOM 1245 C CA . SER A 1 156 ? -11.422 -8.965 23.010 1.00 80.50 156 SER A CA 1
ATOM 1246 C C . SER A 1 156 ? -12.354 -8.448 24.130 1.00 80.50 156 SER A C 1
ATOM 1248 O O . SER A 1 156 ? -13.461 -7.990 23.846 1.00 80.50 156 SER A O 1
ATOM 1250 N N . ARG A 1 157 ? -11.899 -8.489 25.394 1.00 85.44 157 ARG A N 1
ATOM 1251 C CA . ARG A 1 157 ? -12.684 -8.107 26.582 1.00 85.44 157 ARG A CA 1
ATOM 1252 C C . ARG A 1 157 ? -12.051 -6.961 27.366 1.00 85.44 157 ARG A C 1
ATOM 1254 O O . ARG A 1 157 ? -10.832 -6.840 27.462 1.00 85.44 157 ARG A O 1
ATOM 1261 N N . LEU A 1 158 ? -12.902 -6.146 27.973 1.00 88.62 158 LEU A N 1
ATOM 1262 C CA . LEU A 1 158 ? -12.547 -5.005 28.804 1.00 88.62 158 LEU A CA 1
ATOM 1263 C C . LEU A 1 158 ? -13.138 -5.173 30.193 1.00 88.62 158 LEU A C 1
ATOM 1265 O O . LEU A 1 158 ? -14.335 -5.414 30.337 1.00 88.62 158 LEU A O 1
ATOM 1269 N N . LYS A 1 159 ? -12.315 -4.965 31.216 1.00 90.88 159 LYS A N 1
ATOM 1270 C CA . LYS A 1 159 ? -12.786 -4.848 32.590 1.00 90.88 159 LYS A CA 1
ATOM 1271 C C . LYS A 1 159 ? -12.990 -3.374 32.900 1.00 90.88 159 LYS A C 1
ATOM 1273 O O . LYS A 1 159 ? -12.033 -2.601 32.957 1.00 90.88 159 LYS A O 1
ATOM 1278 N N . VAL A 1 160 ? -14.247 -2.975 33.043 1.00 90.62 160 VAL A N 1
ATOM 1279 C CA . VAL A 1 160 ? -14.651 -1.582 33.228 1.00 90.62 160 VAL A CA 1
ATOM 1280 C C . VAL A 1 160 ? -15.321 -1.435 34.583 1.00 90.62 160 VAL A C 1
ATOM 1282 O O . VAL A 1 160 ? -16.292 -2.119 34.887 1.00 90.62 160 VAL A O 1
ATOM 1285 N N . SER A 1 161 ? -14.839 -0.495 35.386 1.00 90.38 161 SER A N 1
ATOM 1286 C CA . SER A 1 161 ? -15.498 -0.083 36.621 1.00 90.38 161 SER A CA 1
ATOM 1287 C C . SER A 1 161 ? -16.536 0.987 36.301 1.00 90.38 161 SER A C 1
ATOM 1289 O O . SER A 1 161 ? -16.214 2.164 36.118 1.00 90.38 161 SER A O 1
ATOM 1291 N N . VAL A 1 162 ? -17.795 0.562 36.186 1.00 87.94 162 VAL A N 1
ATOM 1292 C CA . VAL A 1 162 ? -18.939 1.435 35.895 1.00 87.94 162 VAL A CA 1
ATOM 1293 C C . VAL A 1 162 ? -19.402 2.100 37.188 1.00 87.94 162 VAL A C 1
ATOM 1295 O O . VAL A 1 162 ? -19.514 1.448 38.227 1.00 87.94 162 VAL A O 1
ATOM 1298 N N . SER A 1 163 ? -19.663 3.408 37.133 1.00 82.19 163 SER A N 1
ATOM 1299 C CA . SER A 1 163 ? -20.182 4.157 38.279 1.00 82.19 163 SER A CA 1
ATOM 1300 C C . SER A 1 163 ? -21.707 4.178 38.243 1.00 82.19 163 SER A C 1
ATOM 1302 O O . SER A 1 163 ? -22.306 4.924 37.466 1.00 82.19 163 SER A O 1
ATOM 1304 N N . ILE A 1 164 ? -22.339 3.360 39.086 1.00 86.50 164 ILE A N 1
ATOM 1305 C CA . ILE A 1 164 ? -23.799 3.276 39.210 1.00 86.50 164 ILE A CA 1
ATOM 1306 C C . ILE A 1 164 ? -24.179 3.725 40.625 1.00 86.50 164 ILE A C 1
ATOM 1308 O O . ILE A 1 164 ? -23.676 3.193 41.613 1.00 86.50 164 ILE A O 1
ATOM 1312 N N . PHE A 1 165 ? -25.044 4.739 40.742 1.00 80.44 165 PHE A N 1
ATOM 1313 C CA . PHE A 1 165 ? -25.492 5.300 42.031 1.00 80.44 165 PHE A CA 1
ATOM 1314 C C . PHE A 1 165 ? -24.348 5.701 42.989 1.00 80.44 165 PHE A C 1
ATOM 1316 O O . PHE A 1 165 ? -24.470 5.580 44.206 1.00 80.44 165 PHE A O 1
ATOM 1323 N N . GLY A 1 166 ? -23.213 6.158 42.445 1.00 78.56 166 GLY A N 1
ATOM 1324 C CA . GLY A 1 166 ? -22.037 6.540 43.236 1.00 78.56 166 GLY A CA 1
ATOM 1325 C C . GLY A 1 166 ? -21.209 5.363 43.766 1.00 78.56 166 GLY A C 1
ATOM 1326 O O . GLY A 1 166 ? -20.325 5.575 44.593 1.00 78.56 166 GLY A O 1
ATOM 1327 N N . ARG A 1 167 ? -21.466 4.133 43.300 1.00 86.38 167 ARG A N 1
ATOM 1328 C CA . ARG A 1 167 ? -20.656 2.940 43.582 1.00 86.38 167 ARG A CA 1
ATOM 1329 C C . ARG A 1 167 ? -19.933 2.494 42.314 1.00 86.38 167 ARG A C 1
ATOM 1331 O O . ARG A 1 167 ? -20.535 2.457 41.246 1.00 86.38 167 ARG A O 1
ATOM 1338 N N . ALA A 1 168 ? -18.653 2.152 42.445 1.00 85.88 168 ALA A N 1
ATOM 1339 C CA . ALA A 1 168 ? -17.878 1.548 41.368 1.00 85.88 168 ALA A CA 1
ATOM 1340 C C . ALA A 1 168 ? -18.096 0.030 41.382 1.00 85.88 168 ALA A C 1
ATOM 1342 O O . ALA A 1 168 ? -17.757 -0.636 42.361 1.00 85.88 168 ALA A O 1
ATOM 1343 N N . THR A 1 169 ? -18.684 -0.505 40.315 1.00 87.50 169 THR A N 1
ATOM 1344 C CA . THR A 1 169 ? -18.874 -1.947 40.121 1.00 87.50 169 THR A CA 1
ATOM 1345 C C . THR A 1 169 ? -18.083 -2.409 38.897 1.00 87.50 169 THR A C 1
ATOM 1347 O O . THR A 1 169 ? -18.350 -1.899 37.804 1.00 87.50 169 THR A O 1
ATOM 1350 N N . PRO A 1 170 ? -17.132 -3.352 39.048 1.00 90.50 170 PRO A N 1
ATOM 1351 C CA . PRO A 1 170 ? -16.375 -3.886 37.924 1.00 90.50 170 PRO 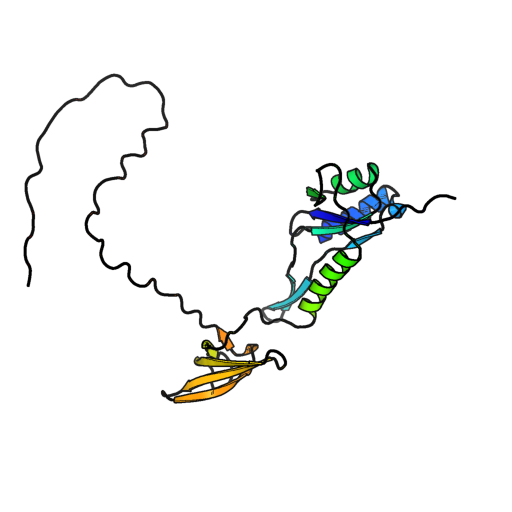A CA 1
ATOM 1352 C C . PRO A 1 170 ? -17.252 -4.834 37.099 1.00 90.50 170 PRO A C 1
ATOM 1354 O O . PRO A 1 170 ? -17.853 -5.763 37.638 1.00 90.50 170 PRO A O 1
ATOM 1357 N N . VAL A 1 171 ? -17.313 -4.603 35.791 1.00 89.81 171 VAL A N 1
ATOM 1358 C CA . VAL A 1 171 ? -18.030 -5.432 34.815 1.00 89.81 171 VAL A CA 1
ATOM 1359 C C . VAL A 1 171 ? -17.121 -5.757 33.632 1.00 89.81 171 VAL A C 1
ATOM 1361 O O . VAL A 1 171 ? -16.264 -4.958 33.256 1.00 89.81 171 VAL A O 1
ATOM 1364 N N . GLU A 1 172 ? -17.303 -6.937 33.048 1.00 88.88 172 GLU A N 1
ATOM 1365 C CA . GLU A 1 172 ? -16.636 -7.327 31.804 1.00 88.88 172 GLU A CA 1
ATOM 1366 C C . GLU A 1 172 ? -17.528 -6.974 30.612 1.00 88.88 172 GLU A C 1
ATOM 1368 O O . GLU A 1 172 ? -18.692 -7.372 30.574 1.00 88.88 172 GLU A O 1
ATOM 1373 N N . LEU A 1 173 ? -16.987 -6.229 29.649 1.00 86.31 173 LEU A N 1
ATOM 1374 C CA . LEU A 1 173 ? -17.679 -5.792 28.435 1.00 86.31 173 LEU A CA 1
ATOM 1375 C C . LEU A 1 173 ? -16.808 -6.047 27.204 1.00 86.31 173 LEU A C 1
ATOM 1377 O O . LEU A 1 173 ? -15.581 -6.037 27.288 1.00 86.31 173 LEU A O 1
ATOM 1381 N N . ASP A 1 174 ? -17.435 -6.229 26.046 1.00 85.50 174 ASP A N 1
ATOM 1382 C CA . ASP A 1 174 ? -16.713 -6.377 24.781 1.00 85.50 174 ASP A CA 1
ATOM 1383 C C . ASP A 1 174 ? -16.346 -5.011 24.172 1.00 85.50 174 ASP A C 1
ATOM 1385 O O . ASP A 1 174 ? -17.052 -4.014 24.343 1.00 85.50 174 ASP A O 1
ATOM 1389 N N . PHE A 1 175 ? -15.273 -4.969 23.369 1.00 82.12 175 PHE A N 1
ATOM 1390 C CA . PHE A 1 175 ? -14.821 -3.751 22.667 1.00 82.12 175 PHE A CA 1
ATOM 1391 C C . PHE A 1 175 ? -15.889 -3.104 21.769 1.00 82.12 175 PHE A C 1
ATOM 1393 O O . PHE A 1 175 ? -15.822 -1.906 21.505 1.00 82.12 175 PHE A O 1
ATOM 1400 N N . SER A 1 176 ? -16.860 -3.883 21.286 1.00 80.88 176 SER A N 1
ATOM 1401 C CA . SER A 1 176 ? -17.932 -3.400 20.405 1.00 80.88 176 SER A CA 1
ATOM 1402 C C . SER A 1 176 ? -19.031 -2.639 21.152 1.00 80.88 176 SER A C 1
ATOM 1404 O O . SER A 1 176 ? -19.768 -1.875 20.535 1.00 80.88 176 SER A O 1
ATOM 1406 N N . GLN A 1 177 ? -19.157 -2.858 22.463 1.00 82.19 177 GLN A N 1
ATOM 1407 C CA . GLN A 1 177 ? -20.240 -2.314 23.289 1.00 82.19 177 GLN A CA 1
ATOM 1408 C C . GLN A 1 177 ? -19.863 -0.999 23.976 1.00 82.19 177 GLN A C 1
ATOM 1410 O O . GLN A 1 177 ? -20.717 -0.341 24.572 1.00 82.19 177 GLN A O 1
ATOM 1415 N N . VAL A 1 178 ? -18.589 -0.611 23.905 1.00 83.69 178 VAL A N 1
ATOM 1416 C CA . VAL A 1 178 ? -18.060 0.585 24.555 1.00 83.69 178 VAL A CA 1
ATOM 1417 C C . VAL A 1 178 ? -17.609 1.623 23.537 1.00 83.69 178 VAL A C 1
ATOM 1419 O O . VAL A 1 178 ? -17.037 1.319 22.493 1.00 83.69 178 VAL A O 1
ATOM 1422 N N . GLU A 1 179 ? -17.821 2.885 23.877 1.00 82.62 179 GLU A N 1
ATOM 1423 C CA . GLU A 1 179 ? -17.356 4.029 23.112 1.00 82.62 179 GLU A CA 1
ATOM 1424 C C . GLU A 1 179 ? -16.433 4.889 23.973 1.00 82.62 179 GLU A C 1
ATOM 1426 O O . GLU A 1 179 ? -16.686 5.160 25.149 1.00 82.62 179 GLU A O 1
ATOM 1431 N N . LYS A 1 180 ? -15.324 5.338 23.387 1.00 82.81 180 LYS A N 1
ATOM 1432 C CA . LYS A 1 180 ? -14.367 6.193 24.085 1.00 82.81 180 LYS A CA 1
ATOM 1433 C C . LYS A 1 180 ? -14.974 7.576 24.297 1.00 82.81 180 LYS A C 1
ATOM 1435 O O . LYS A 1 180 ? -15.173 8.327 23.343 1.00 82.81 180 LYS A O 1
ATOM 1440 N N . SER A 1 181 ? -15.199 7.949 25.556 1.00 69.81 181 SER A N 1
ATOM 1441 C CA . SER A 1 181 ? -15.620 9.309 25.881 1.00 69.81 181 SER A CA 1
ATOM 1442 C C . SER A 1 181 ? -14.403 10.237 25.778 1.00 69.81 181 SER A C 1
ATOM 1444 O O . SER A 1 181 ? -13.551 10.325 26.665 1.00 69.81 181 SER A O 1
ATOM 1446 N N . VAL A 1 182 ? -14.260 10.919 24.641 1.00 56.97 182 VAL A N 1
ATOM 1447 C CA . VAL A 1 182 ? -13.204 11.922 24.477 1.00 56.97 182 VAL A CA 1
ATOM 1448 C C . VAL A 1 182 ? -13.585 13.136 25.316 1.00 56.97 182 VAL A C 1
ATOM 1450 O O . VAL A 1 182 ? -14.392 13.970 24.905 1.00 56.97 182 VAL A O 1
ATOM 1453 N N . ARG A 1 183 ? -12.974 13.285 26.496 1.00 47.12 183 ARG A N 1
ATOM 1454 C CA . ARG A 1 183 ? -12.919 14.599 27.141 1.00 47.12 183 ARG A CA 1
ATOM 1455 C C . ARG A 1 183 ? -12.137 15.528 26.218 1.00 47.12 183 ARG A C 1
ATOM 1457 O O . ARG A 1 183 ? -10.909 15.477 26.165 1.00 47.12 183 ARG A O 1
ATOM 1464 N N . LEU A 1 184 ? -12.844 16.422 25.530 1.00 42.94 184 LEU A N 1
ATOM 1465 C CA . LEU A 1 184 ? -12.254 17.667 25.058 1.00 42.94 184 LEU A CA 1
ATOM 1466 C C . LEU A 1 184 ? -11.615 18.324 26.282 1.00 42.94 184 LEU A C 1
ATOM 1468 O O . LEU A 1 184 ? -12.315 18.748 27.200 1.00 42.94 184 LEU A O 1
ATOM 1472 N N . ARG A 1 185 ? -10.280 18.356 26.337 1.00 36.12 185 ARG A N 1
ATOM 1473 C CA . ARG A 1 185 ? -9.572 19.176 27.317 1.00 36.12 185 ARG A CA 1
ATOM 1474 C C . ARG A 1 185 ? -10.063 20.608 27.128 1.00 36.12 185 ARG A C 1
ATOM 1476 O O . ARG A 1 185 ? -9.690 21.287 26.173 1.00 36.12 185 ARG A O 1
ATOM 1483 N N . SER A 1 186 ? -10.901 21.059 28.049 1.00 36.34 186 SER A N 1
ATOM 1484 C CA . SER A 1 186 ? -11.140 22.464 28.313 1.00 36.34 186 SER A CA 1
ATOM 1485 C C . SER A 1 186 ? -9.774 23.132 28.472 1.00 36.34 186 SER A C 1
ATOM 1487 O O . SER A 1 186 ? -8.949 22.712 29.286 1.00 36.34 186 SER A O 1
ATOM 1489 N N . LYS A 1 187 ? -9.506 24.138 27.633 1.00 36.59 187 LYS A N 1
ATOM 1490 C CA . LYS A 1 187 ? -8.340 25.018 27.745 1.00 36.59 187 LYS A CA 1
ATOM 1491 C C . LYS A 1 187 ? -8.303 25.572 29.169 1.00 36.59 187 LYS A C 1
ATOM 1493 O O . LYS A 1 187 ? -9.041 26.492 29.510 1.00 36.59 187 LYS A O 1
ATOM 1498 N N . LYS A 1 188 ? -7.460 24.980 30.010 1.00 38.78 188 LYS A N 1
ATOM 1499 C CA . LYS A 1 188 ? -7.180 25.451 31.358 1.00 38.78 188 LYS A CA 1
ATOM 1500 C C . LYS A 1 188 ? -6.497 26.816 31.251 1.00 38.78 188 LYS A C 1
ATOM 1502 O O . LYS A 1 188 ? -5.427 26.930 30.665 1.00 38.78 188 LYS A O 1
ATOM 1507 N N . GLN A 1 189 ? -7.185 27.832 31.768 1.00 41.72 189 GLN A N 1
ATOM 1508 C CA . GLN A 1 189 ? -6.643 29.047 32.379 1.00 41.72 189 GLN A CA 1
ATOM 1509 C C . GLN A 1 189 ? -5.385 29.638 31.716 1.00 41.72 189 GLN A C 1
ATOM 1511 O O . GLN A 1 189 ? -4.269 29.467 32.201 1.00 41.72 189 GLN A O 1
ATOM 1516 N N . ARG A 1 190 ? -5.580 30.493 30.704 1.00 35.19 190 ARG A N 1
ATOM 1517 C CA . ARG A 1 190 ? -4.757 31.710 30.632 1.00 35.19 190 ARG A CA 1
ATOM 1518 C C . ARG A 1 190 ? -5.311 32.690 31.660 1.00 35.19 190 ARG A C 1
ATOM 1520 O O . ARG A 1 190 ? -6.192 33.490 31.372 1.00 35.19 190 ARG A O 1
ATOM 1527 N N . SER A 1 191 ? -4.815 32.526 32.880 1.00 36.81 191 SER A N 1
ATOM 1528 C CA . SER A 1 191 ? -4.848 33.532 33.932 1.00 36.81 191 SER A CA 1
ATOM 1529 C C . SER A 1 191 ? -4.216 34.831 33.411 1.00 36.81 191 SER A C 1
ATOM 1531 O O . SER A 1 191 ? -3.118 34.813 32.857 1.00 36.81 191 SER A O 1
ATOM 1533 N N . ASN A 1 192 ? -4.957 35.926 33.569 1.00 43.66 192 ASN A N 1
ATOM 1534 C CA . ASN A 1 192 ? -4.503 37.308 33.705 1.00 43.66 192 ASN A CA 1
ATOM 1535 C C . ASN A 1 192 ? -3.473 37.835 32.693 1.00 43.66 192 ASN A C 1
ATOM 1537 O O . ASN A 1 192 ? -2.292 38.001 32.996 1.00 43.66 192 ASN A O 1
ATOM 1541 N N . ARG A 1 193 ? -3.966 38.250 31.521 1.00 38.22 193 ARG A N 1
ATOM 1542 C CA . ARG A 1 193 ? -3.441 39.439 30.828 1.00 38.22 193 ARG A CA 1
ATOM 1543 C C . ARG A 1 193 ? -4.519 40.057 29.930 1.00 38.22 193 ARG A C 1
ATOM 1545 O O . ARG A 1 193 ? -4.430 40.035 28.711 1.00 38.22 193 ARG A O 1
ATOM 1552 N N . CYS A 1 194 ? -5.570 40.574 30.563 1.00 38.53 194 CYS A N 1
ATOM 1553 C CA . CYS A 1 194 ? -6.460 41.564 29.961 1.00 38.53 194 CYS A CA 1
ATOM 1554 C C . CYS A 1 194 ? -6.090 42.932 30.534 1.00 38.53 194 CYS A C 1
ATOM 1556 O O . CYS A 1 194 ? -6.752 43.409 31.444 1.00 38.53 194 CYS A O 1
ATOM 1558 N N . ILE A 1 195 ? -5.011 43.525 30.025 1.00 40.75 195 ILE A N 1
ATOM 1559 C CA . ILE A 1 195 ? -4.840 44.980 29.952 1.00 40.75 195 ILE A CA 1
ATOM 1560 C C . ILE A 1 195 ? -4.166 45.227 28.600 1.00 40.75 195 ILE A C 1
ATOM 1562 O O . ILE A 1 195 ? -3.111 44.653 28.337 1.00 40.75 195 ILE A O 1
ATOM 1566 N N . GLY A 1 196 ? -4.810 46.019 27.740 1.00 37.22 196 GLY A N 1
ATOM 1567 C CA . GLY A 1 196 ? -4.253 46.464 26.460 1.00 37.22 196 GLY A CA 1
ATOM 1568 C C . GLY A 1 196 ? -4.835 45.787 25.217 1.00 37.22 196 GLY A C 1
ATOM 1569 O O . GLY A 1 196 ? -4.099 45.211 24.425 1.00 37.22 196 GLY A O 1
ATOM 1570 N N . ARG A 1 197 ? -6.157 45.863 25.018 1.00 38.22 197 ARG A N 1
ATOM 1571 C CA . ARG A 1 197 ? -6.703 45.985 23.660 1.00 38.22 197 ARG A CA 1
ATOM 1572 C C . ARG A 1 197 ? -6.738 47.472 23.346 1.00 38.22 197 ARG A C 1
ATOM 1574 O O . ARG A 1 197 ? -7.708 48.112 23.712 1.00 38.22 197 ARG A O 1
ATOM 1581 N N . GLU A 1 198 ? -5.708 47.987 22.696 1.00 40.94 198 GLU A N 1
ATOM 1582 C CA . GLU A 1 198 ? -5.859 49.081 21.741 1.00 40.94 198 GLU A CA 1
ATOM 1583 C C . GLU A 1 198 ? -4.553 49.263 20.978 1.00 40.94 198 GLU A C 1
ATOM 1585 O O . GLU A 1 198 ? -3.480 49.191 21.567 1.00 40.94 198 GLU A O 1
ATOM 1590 N N . ILE A 1 199 ? -4.696 49.515 19.675 1.00 42.00 199 ILE A N 1
ATOM 1591 C CA . ILE A 1 199 ? -3.638 49.868 18.726 1.00 42.00 199 ILE A CA 1
ATOM 1592 C C . ILE A 1 199 ? -2.779 48.662 18.318 1.00 42.00 199 ILE A C 1
ATOM 1594 O O . ILE A 1 199 ? -1.852 48.289 19.019 1.00 42.00 199 ILE A O 1
ATOM 1598 N N . ASP A 1 200 ? -3.126 48.014 17.199 1.00 36.81 200 ASP A N 1
ATOM 1599 C CA . ASP A 1 200 ? -2.263 47.991 15.999 1.00 36.81 200 ASP A CA 1
ATOM 1600 C C . ASP A 1 200 ? -2.834 47.057 14.905 1.00 36.81 200 ASP A C 1
ATOM 1602 O O . ASP A 1 200 ? -2.406 45.918 14.724 1.00 36.81 200 ASP A O 1
ATOM 1606 N N . ILE A 1 201 ? -3.856 47.513 14.168 1.00 41.78 201 ILE A N 1
ATOM 1607 C CA . ILE A 1 201 ? -4.219 46.929 12.857 1.00 41.78 201 ILE A CA 1
ATOM 1608 C C . ILE A 1 201 ? -4.476 48.070 11.858 1.00 41.78 201 ILE A C 1
ATOM 1610 O O . ILE A 1 201 ? -5.502 48.137 11.184 1.00 41.78 201 ILE A O 1
ATOM 1614 N N . GLN A 1 202 ? -3.527 49.006 11.785 1.00 42.91 202 GLN A N 1
ATOM 1615 C CA . GLN A 1 202 ? -3.385 49.940 10.657 1.00 42.91 202 GLN A CA 1
ATOM 1616 C C . GLN A 1 202 ? -1.991 49.872 10.000 1.00 42.91 202 GLN A C 1
ATOM 1618 O O . GLN A 1 202 ? -1.775 50.489 8.964 1.00 42.91 202 GLN A O 1
ATOM 1623 N N . PHE A 1 203 ? -1.066 49.037 10.489 1.00 41.75 203 PHE A N 1
ATOM 1624 C CA . PHE A 1 203 ? 0.301 48.934 9.955 1.00 41.75 203 PHE A CA 1
ATOM 1625 C C . PHE A 1 203 ? 0.536 47.813 8.927 1.00 41.75 203 PHE A C 1
ATOM 1627 O O . PHE A 1 203 ? 1.624 47.244 8.836 1.00 41.75 203 PHE A O 1
ATOM 1634 N N . ARG A 1 204 ? -0.467 47.472 8.105 1.00 42.66 204 ARG A N 1
ATOM 1635 C CA . ARG A 1 204 ? -0.275 46.473 7.035 1.00 42.66 204 ARG A CA 1
ATOM 1636 C C . ARG A 1 204 ? -1.002 46.794 5.728 1.00 42.66 204 ARG A C 1
ATOM 1638 O O . ARG A 1 204 ? -1.614 45.923 5.122 1.00 42.66 204 ARG A O 1
ATOM 1645 N N . ALA A 1 205 ? -0.871 48.040 5.280 1.00 40.75 205 ALA A N 1
ATOM 1646 C CA . ALA A 1 205 ? -1.200 48.470 3.917 1.00 40.75 205 ALA A CA 1
ATOM 1647 C C . ALA A 1 205 ? -0.071 49.306 3.269 1.00 40.75 205 ALA A C 1
ATOM 1649 O O . ALA A 1 205 ? -0.337 50.140 2.414 1.00 40.75 205 ALA A O 1
ATOM 1650 N N . PHE A 1 206 ? 1.194 49.102 3.673 1.00 38.88 206 PHE A N 1
ATOM 1651 C CA . PHE A 1 206 ? 2.331 49.924 3.216 1.00 38.88 206 PHE A CA 1
ATOM 1652 C C . PHE A 1 206 ? 3.415 49.169 2.424 1.00 38.88 206 PHE A C 1
ATOM 1654 O O . PHE A 1 206 ? 4.536 49.643 2.288 1.00 38.88 206 PHE A O 1
ATOM 1661 N N . VAL A 1 207 ? 3.105 47.995 1.865 1.00 49.06 207 VAL A N 1
ATOM 1662 C CA . VAL A 1 207 ? 4.011 47.312 0.921 1.00 49.06 207 VAL A CA 1
ATOM 1663 C C . VAL A 1 207 ? 3.188 46.679 -0.191 1.00 49.06 207 VAL A C 1
ATOM 1665 O O . VAL A 1 207 ? 3.078 45.468 -0.244 1.00 49.06 207 VAL A O 1
ATOM 1668 N N . PHE A 1 208 ? 2.518 47.489 -1.007 1.00 44.03 208 PHE A N 1
ATOM 1669 C CA . PHE A 1 208 ? 2.106 47.152 -2.378 1.00 44.03 208 PHE A CA 1
ATOM 1670 C C . PHE A 1 208 ? 1.391 48.377 -2.960 1.00 44.03 208 PHE A C 1
ATOM 1672 O O . PHE 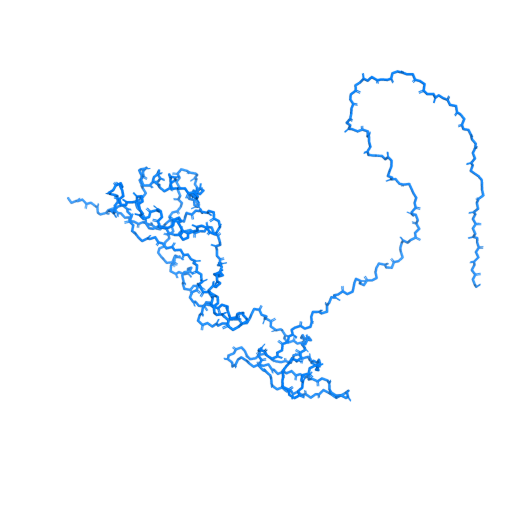A 1 208 ? 0.177 48.477 -2.877 1.00 44.03 208 PHE A O 1
ATOM 1679 N N . MET A 1 209 ? 2.150 49.349 -3.464 1.00 39.16 209 MET A N 1
ATOM 1680 C CA . MET A 1 209 ? 1.842 50.132 -4.671 1.00 39.16 209 MET A CA 1
ATOM 1681 C C . MET A 1 209 ? 2.892 51.234 -4.838 1.00 39.16 209 MET A C 1
ATOM 1683 O O . MET A 1 209 ? 3.283 51.899 -3.885 1.00 39.16 209 MET A O 1
ATOM 1687 N N . GLY A 1 210 ? 3.383 51.344 -6.068 1.00 42.66 210 GLY A N 1
ATOM 1688 C CA . GLY A 1 210 ? 4.452 52.232 -6.497 1.00 42.66 210 GLY A CA 1
ATOM 1689 C C . GLY A 1 210 ? 4.060 53.718 -6.635 1.00 42.66 210 GLY A C 1
ATOM 1690 O O . GLY A 1 210 ? 3.118 54.185 -6.001 1.00 42.66 210 GLY A O 1
ATOM 1691 N N . PRO A 1 211 ? 4.818 54.495 -7.429 1.00 52.62 211 PRO A N 1
ATOM 1692 C CA . PRO A 1 211 ? 5.333 55.792 -6.996 1.00 52.62 211 PRO A CA 1
ATOM 1693 C C . PRO A 1 211 ? 4.568 56.991 -7.573 1.00 52.62 211 PRO A C 1
ATOM 1695 O O . PRO A 1 211 ? 5.055 57.606 -8.506 1.00 52.62 211 PRO A O 1
ATOM 1698 N N . TYR A 1 212 ? 3.419 57.391 -7.026 1.00 54.41 212 TYR A N 1
ATOM 1699 C CA . TYR A 1 212 ? 2.801 58.681 -7.387 1.00 54.41 212 TYR A CA 1
ATOM 1700 C C . TYR A 1 212 ? 1.888 59.199 -6.271 1.00 54.41 212 TYR A C 1
ATOM 1702 O O . TYR A 1 212 ? 0.756 58.749 -6.171 1.00 54.41 212 TYR A O 1
ATOM 1710 N N . ALA A 1 213 ? 2.353 60.156 -5.460 1.00 43.03 213 ALA A N 1
ATOM 1711 C CA . ALA A 1 213 ? 1.504 61.170 -4.813 1.00 43.03 213 ALA A CA 1
ATOM 1712 C C . ALA A 1 213 ? 2.366 62.143 -3.996 1.00 43.03 213 ALA A C 1
ATOM 1714 O O . ALA A 1 213 ? 2.600 61.982 -2.802 1.00 43.03 213 ALA A O 1
ATOM 1715 N N . HIS A 1 214 ? 2.842 63.183 -4.672 1.00 41.59 214 HIS A N 1
ATOM 1716 C CA . HIS A 1 214 ? 3.200 64.436 -4.028 1.00 41.59 214 HIS A CA 1
ATOM 1717 C C . HIS A 1 214 ? 1.913 65.147 -3.581 1.00 41.59 214 HIS A C 1
ATOM 1719 O O . HIS A 1 214 ? 0.971 65.234 -4.366 1.00 41.59 214 HIS A O 1
ATOM 1725 N N . LYS A 1 215 ? 1.989 65.782 -2.406 1.00 39.25 215 LYS A N 1
ATOM 1726 C CA . LYS A 1 215 ? 1.117 66.839 -1.854 1.00 39.25 215 LYS A CA 1
ATOM 1727 C C . LYS A 1 215 ? -0.013 66.403 -0.915 1.00 39.25 215 LYS A C 1
ATOM 1729 O O . LYS A 1 215 ? -0.891 65.636 -1.283 1.00 39.25 215 LYS A O 1
ATOM 1734 N N . ALA A 1 216 ? -0.038 67.160 0.190 1.00 36.78 216 ALA A N 1
ATOM 1735 C CA . ALA A 1 216 ? -1.196 67.501 1.018 1.00 36.78 216 ALA A CA 1
ATOM 1736 C C . ALA A 1 216 ? -1.572 66.378 2.018 1.00 36.78 216 ALA A C 1
ATOM 1738 O O . ALA A 1 216 ? -1.665 65.225 1.639 1.00 36.78 216 ALA A O 1
ATOM 1739 N N . ILE A 1 217 ? -1.745 66.578 3.326 1.00 43.34 217 ILE A N 1
ATOM 1740 C CA . ILE A 1 217 ? -2.216 67.731 4.094 1.00 43.34 217 ILE A CA 1
ATOM 1741 C C . ILE A 1 217 ? -1.649 67.627 5.526 1.00 43.34 217 ILE A C 1
ATOM 1743 O O . ILE A 1 217 ? -1.829 66.629 6.215 1.00 43.34 217 ILE A O 1
ATOM 1747 N N . PHE A 1 218 ? -0.966 68.688 5.956 1.00 38.06 218 PHE A N 1
ATOM 1748 C CA . PHE A 1 218 ? -0.879 69.135 7.350 1.00 38.06 218 PHE A CA 1
ATOM 1749 C C . PHE A 1 218 ? -2.266 69.639 7.770 1.00 38.06 218 PHE A C 1
ATOM 1751 O O . PHE A 1 218 ? -2.839 70.351 6.952 1.00 38.06 218 PHE A O 1
ATOM 1758 N N . ILE A 1 219 ? -2.754 69.359 8.992 1.00 36.94 219 ILE A N 1
ATOM 1759 C CA . ILE A 1 219 ? -3.524 70.285 9.869 1.00 36.94 219 ILE A CA 1
ATOM 1760 C C . ILE A 1 219 ? -4.162 69.533 11.066 1.00 36.94 219 ILE A C 1
ATOM 1762 O O . ILE A 1 219 ? -5.001 68.661 10.877 1.00 36.94 219 ILE A O 1
ATOM 1766 N N . THR A 1 220 ? -3.749 69.962 12.275 1.00 39.16 220 THR A N 1
ATOM 1767 C CA . THR A 1 220 ? -4.430 69.971 13.604 1.00 39.16 220 THR A CA 1
ATOM 1768 C C . THR A 1 220 ? -4.876 68.640 14.227 1.00 39.16 220 THR A C 1
ATOM 1770 O O . THR A 1 220 ? -5.460 67.803 13.566 1.00 39.16 220 THR A O 1
ATOM 1773 N N . GLY A 1 221 ? -4.690 68.356 15.517 1.00 35.22 221 GLY A N 1
ATOM 1774 C CA . GLY A 1 221 ? -4.536 69.232 16.679 1.00 35.22 221 GLY A CA 1
ATOM 1775 C C . GLY A 1 221 ? -5.630 68.888 17.701 1.00 35.22 221 GLY A C 1
ATOM 1776 O O . GLY A 1 221 ? -6.803 68.975 17.370 1.00 35.22 221 GLY A O 1
ATOM 1777 N N . SER A 1 222 ? -5.213 68.531 18.920 1.00 39.69 222 SER A N 1
ATOM 1778 C CA . SER A 1 222 ? -5.988 68.559 20.174 1.00 39.69 222 SER A CA 1
ATOM 1779 C C . SER A 1 222 ? -7.237 67.679 20.302 1.00 39.69 222 SER A C 1
ATOM 1781 O O . SER A 1 222 ? -8.306 68.084 19.872 1.00 39.69 222 SER A O 1
ATOM 1783 N N . PHE A 1 223 ? -7.124 66.562 21.035 1.00 39.28 223 PHE A N 1
ATOM 1784 C CA . PHE A 1 223 ? -8.110 66.110 22.040 1.00 39.28 223 PHE A CA 1
ATOM 1785 C C . PHE A 1 223 ? -7.631 64.784 22.654 1.00 39.28 223 PHE A C 1
ATOM 1787 O O . PHE A 1 223 ? -7.797 63.748 22.025 1.00 39.28 223 PHE A O 1
ATOM 1794 N N . PHE A 1 224 ? -7.018 64.780 23.843 1.00 34.03 224 PHE A N 1
ATOM 1795 C CA . PHE A 1 224 ? -7.036 63.586 24.705 1.00 34.03 224 PHE A CA 1
ATOM 1796 C C . PHE A 1 224 ? -6.675 63.961 26.145 1.00 34.03 224 PHE A C 1
ATOM 1798 O O . PHE A 1 224 ? -5.516 63.972 26.552 1.00 34.03 224 PHE A O 1
ATOM 1805 N N . GLU A 1 225 ? -7.711 64.287 26.905 1.00 34.50 225 GLU A N 1
ATOM 1806 C CA . GLU A 1 225 ? -7.700 64.360 28.357 1.00 34.50 225 GLU A CA 1
ATOM 1807 C C . GLU A 1 225 ? -8.894 63.536 28.852 1.00 34.50 225 GLU A C 1
ATOM 1809 O O . GLU A 1 225 ? -9.938 63.502 28.201 1.00 34.50 225 GLU A O 1
ATOM 1814 N N . ALA A 1 226 ? -8.716 62.915 30.019 1.00 36.31 226 ALA A N 1
ATOM 1815 C CA . ALA A 1 226 ? -9.741 62.287 30.852 1.00 36.31 226 ALA A CA 1
ATOM 1816 C C . ALA A 1 226 ? -10.079 60.798 30.570 1.00 36.31 226 ALA A C 1
ATOM 1818 O O . ALA A 1 226 ? -10.808 60.440 29.653 1.00 36.31 226 ALA A O 1
ATOM 1819 N N . ILE A 1 227 ? -9.616 59.920 31.470 1.00 38.00 227 ILE A N 1
ATOM 1820 C CA . ILE A 1 227 ? -10.421 59.259 32.528 1.00 38.00 227 ILE A CA 1
ATOM 1821 C C . ILE A 1 227 ? -9.715 57.958 32.954 1.00 38.00 227 ILE A C 1
ATOM 1823 O O . ILE A 1 227 ? -9.751 56.936 32.273 1.00 38.00 227 ILE A O 1
ATOM 1827 N N . LEU A 1 228 ? -9.099 58.001 34.137 1.00 41.56 228 LEU A N 1
ATOM 1828 C CA . LEU A 1 228 ? -8.831 56.827 34.971 1.00 41.56 228 LEU A CA 1
ATOM 1829 C C . LEU A 1 228 ? -10.059 56.579 35.857 1.00 41.56 228 LEU A C 1
ATOM 1831 O O . LEU A 1 228 ? -10.519 57.529 36.493 1.00 41.56 228 LEU A O 1
ATOM 1835 N N . PRO A 1 229 ? -10.522 55.333 36.034 1.00 55.31 229 PRO A N 1
ATOM 1836 C CA . PRO A 1 229 ? -11.267 54.959 37.220 1.00 55.31 229 PRO A CA 1
ATOM 1837 C C . PRO A 1 229 ? -10.374 54.160 38.174 1.00 55.31 229 PRO A C 1
ATOM 1839 O O . PRO A 1 229 ? -9.915 53.054 37.891 1.00 55.31 229 PRO A O 1
ATOM 1842 N N . ASN A 1 230 ? -10.151 54.763 39.337 1.00 49.53 230 ASN A N 1
ATOM 1843 C CA . ASN A 1 230 ? -9.790 54.104 40.582 1.00 49.53 230 ASN A CA 1
ATOM 1844 C C . ASN A 1 230 ? -11.093 53.604 41.232 1.00 49.53 230 ASN A C 1
ATOM 1846 O O . ASN A 1 230 ? -12.031 54.391 41.315 1.00 49.53 230 ASN A O 1
ATOM 1850 N N . SER A 1 231 ? -11.162 52.353 41.691 1.00 38.25 231 SER A N 1
ATOM 1851 C CA . SER A 1 231 ? -11.676 52.020 43.034 1.00 38.25 231 SER A CA 1
ATOM 1852 C C . SER A 1 231 ? -11.665 50.504 43.280 1.00 38.25 231 SER A C 1
ATOM 1854 O O . SER A 1 231 ? -12.095 49.718 42.436 1.00 38.25 231 SER A O 1
ATOM 1856 N N . ARG A 1 232 ? -11.167 50.122 44.460 1.00 51.84 232 ARG A N 1
ATOM 1857 C CA . ARG A 1 232 ? -11.270 48.799 45.097 1.00 51.84 232 ARG A CA 1
ATOM 1858 C C . ARG A 1 232 ? -12.489 48.762 46.034 1.00 51.84 232 ARG A C 1
ATOM 1860 O O . ARG A 1 232 ? -12.933 49.819 46.474 1.00 51.84 232 ARG A O 1
ATOM 1867 N N . ASN A 1 233 ? -12.803 47.533 46.461 1.00 45.91 233 ASN A N 1
ATOM 1868 C CA . ASN A 1 233 ? -13.689 47.089 47.551 1.00 45.91 233 ASN A CA 1
ATOM 1869 C C . ASN A 1 233 ? -15.178 47.014 47.232 1.00 45.91 233 ASN A C 1
ATOM 1871 O O . ASN A 1 233 ? -15.799 48.064 46.982 1.00 45.91 233 ASN A O 1
#

pLDDT: mean 71.33, std 19.35, range [34.03, 92.75]